Protein AF-A0A2H0B558-F1 (afdb_monomer_lite)

Foldseek 3Di:
DPPPPVVVVCVPCVPVVVVVVVVVVVVVVVVLLVVVVPDDDDAFEFDPPDDFPADAQVNVLVLCVVPCCVVQVPHFKKWAKKKQDDHPPDAADLRGHQKIKTKIWRFPDFPDDDPPAPFFGFGWGKIWMWMAGCCSGPSDNNHIDIRPDIDTGTAQIDGSVQQDAGPNNLVVLVCVVVPADDDPRKGKIWMWHQDRGGRFTKIWIWIDHDPVVVVVVNDDPVNIDIWIAGRNPSDTD

Organism: NCBI:txid1974497

Secondary structure (DSSP, 8-state):
--STTHHHHHTT-HHHHHHHHHHHHHHHHHHHHHHHHTSS---EEB-TTS----EEHHHHHHHHHHH-HHHHTTPPPEEEEEEE--EET----TTEESEEEEEEEEEEEES---TT-TT--EEEEEEEEEEEE-TTBTT--SSEEE-S--EEEEEE-EEGGG--S-HHHHHHHHHHTSSS---TTEEEEEEEEE-TTT--EEEEEEEEE-HHHHHTT---GGG-EEEEEETTT--B-

Radius of gyration: 22.59 Å; chains: 1; bounding box: 36×81×52 Å

pLDDT: mean 77.32, std 19.07, range [37.5, 97.81]

Sequence (237 aa):
MKLRQVKKYIKKFPFFYRTVIVFATLLGLGIFIVLFFNKRPVRQTLTNQNQTEGVSFNTFWTKLQENSTDFLQGSDLYIANIESVNVANFNKSKGQSALWQATIVRCEQFLSQQEGNQGNLNCLGQSAEAMLADPKITGMPGELVVSPNEVPFARNVVKASVIKIGAEQAEQSINQSNRYKYQNNDDFYYKLMVDPLTTTPLWQITRHCSLSSKQDKSCDSSSEWSIKVNATNGQLL

Structure (mmCIF, N/CA/C/O backbone):
data_AF-A0A2H0B558-F1
#
_entry.id   AF-A0A2H0B558-F1
#
loop_
_atom_site.group_PDB
_atom_site.id
_atom_site.type_symbol
_atom_site.label_atom_id
_atom_site.label_alt_id
_atom_site.label_comp_id
_atom_site.label_asym_id
_atom_site.label_entity_id
_atom_site.label_seq_id
_atom_site.pdbx_PDB_ins_code
_atom_site.Cartn_x
_atom_site.Cartn_y
_atom_site.Cartn_z
_atom_site.occupancy
_atom_site.B_iso_or_equiv
_atom_site.auth_seq_id
_atom_site.auth_comp_id
_atom_site.auth_asym_id
_atom_site.auth_atom_id
_atom_site.pdbx_PDB_model_num
ATOM 1 N N . MET A 1 1 ? 4.685 62.887 2.439 1.00 48.19 1 MET A N 1
ATOM 2 C CA . MET A 1 1 ? 4.453 63.062 3.895 1.00 48.19 1 MET A CA 1
ATOM 3 C C . MET A 1 1 ? 3.441 62.031 4.444 1.00 48.19 1 MET A C 1
ATOM 5 O O . MET A 1 1 ? 2.415 62.419 4.974 1.00 48.19 1 MET A O 1
ATOM 9 N N . LYS A 1 2 ? 3.687 60.709 4.320 1.00 52.56 2 LYS A N 1
ATOM 10 C CA . LYS A 1 2 ? 2.767 59.654 4.835 1.00 52.56 2 LYS A CA 1
ATOM 11 C C . LYS A 1 2 ? 3.441 58.394 5.429 1.00 52.56 2 LYS A C 1
ATOM 13 O O . LYS A 1 2 ? 2.746 57.485 5.851 1.00 52.56 2 LYS A O 1
ATOM 18 N N . LEU A 1 3 ? 4.774 58.344 5.554 1.00 50.62 3 LEU A N 1
ATOM 19 C CA . LEU A 1 3 ? 5.501 57.174 6.101 1.00 50.62 3 LEU A CA 1
ATOM 20 C C . LEU A 1 3 ? 5.895 57.290 7.589 1.00 50.62 3 LEU A C 1
ATOM 22 O O . LEU A 1 3 ? 6.311 56.307 8.197 1.00 50.62 3 LEU A O 1
ATOM 26 N N . ARG A 1 4 ? 5.751 58.468 8.217 1.00 48.59 4 ARG A N 1
ATOM 27 C CA . ARG A 1 4 ? 6.129 58.671 9.635 1.00 48.59 4 ARG A CA 1
ATOM 28 C C . ARG A 1 4 ? 5.049 58.264 10.649 1.00 48.59 4 ARG A C 1
ATOM 30 O O . ARG A 1 4 ? 5.377 58.072 11.813 1.00 48.59 4 ARG A O 1
ATOM 37 N N . GLN A 1 5 ? 3.794 58.098 10.228 1.00 47.09 5 GLN A N 1
ATOM 38 C CA . GLN A 1 5 ? 2.677 57.768 11.128 1.00 47.09 5 GLN A CA 1
ATOM 39 C C . GLN A 1 5 ? 2.600 56.266 11.471 1.00 47.09 5 GLN A C 1
ATOM 41 O O . GLN A 1 5 ? 2.201 55.916 12.576 1.00 47.09 5 GLN A O 1
ATOM 46 N N . VAL A 1 6 ? 3.072 55.366 10.597 1.00 53.56 6 VAL A N 1
ATOM 47 C CA . VAL A 1 6 ? 2.975 53.906 10.826 1.00 53.56 6 VAL A CA 1
ATOM 48 C C . VAL A 1 6 ? 3.939 53.426 11.920 1.00 53.56 6 VAL A C 1
ATOM 50 O O . VAL A 1 6 ? 3.572 52.620 12.774 1.00 53.56 6 VAL A O 1
ATOM 53 N N . LYS A 1 7 ? 5.153 53.993 11.988 1.00 46.84 7 LYS A N 1
ATOM 54 C CA . LYS A 1 7 ? 6.155 53.618 13.005 1.00 46.84 7 LYS A CA 1
ATOM 55 C C . LYS A 1 7 ? 5.733 53.948 14.444 1.00 46.84 7 LYS A C 1
ATOM 57 O O . LYS A 1 7 ? 6.267 53.348 15.374 1.00 46.84 7 LYS A O 1
ATOM 62 N N . LYS A 1 8 ? 4.780 54.868 14.650 1.00 47.88 8 LYS A N 1
ATOM 63 C CA . LYS A 1 8 ? 4.319 55.252 15.995 1.00 47.88 8 LYS A CA 1
ATOM 64 C C . LYS A 1 8 ? 3.268 54.290 16.568 1.00 47.88 8 LYS A C 1
ATOM 66 O O . LYS A 1 8 ? 3.156 54.196 17.786 1.00 47.88 8 LYS A O 1
ATOM 71 N N . TYR A 1 9 ? 2.566 53.536 15.719 1.00 48.66 9 TYR A N 1
ATOM 72 C CA . TYR A 1 9 ? 1.574 52.543 16.151 1.00 48.66 9 TYR A CA 1
ATOM 73 C C . TYR A 1 9 ? 2.193 51.181 16.500 1.00 48.66 9 TYR A C 1
ATOM 75 O O . TYR A 1 9 ? 1.768 50.551 17.464 1.00 48.66 9 TYR A O 1
ATOM 83 N N . ILE A 1 10 ? 3.264 50.771 15.808 1.00 51.75 10 ILE A N 1
ATOM 84 C CA . ILE A 1 10 ? 3.940 49.476 16.042 1.00 51.75 10 ILE A CA 1
ATOM 85 C C . ILE A 1 10 ? 4.567 49.401 17.449 1.00 51.75 10 ILE A C 1
ATOM 87 O O . ILE A 1 10 ? 4.623 48.335 18.054 1.00 51.75 10 ILE A O 1
ATOM 91 N N . LYS A 1 11 ? 4.976 50.541 18.023 1.00 49.44 11 LYS A N 1
ATOM 92 C CA . LYS A 1 11 ? 5.562 50.599 19.373 1.00 49.44 11 LYS A CA 1
ATOM 93 C C . LYS A 1 11 ? 4.543 50.491 20.514 1.00 49.44 11 LYS A C 1
ATOM 95 O O . LYS A 1 11 ? 4.952 50.236 21.640 1.00 49.44 11 LYS A O 1
ATOM 100 N N . LYS A 1 12 ? 3.248 50.712 20.251 1.00 51.06 12 LYS A N 1
ATOM 101 C CA . LYS A 1 12 ? 2.215 50.779 21.301 1.00 51.06 12 LYS A CA 1
ATOM 102 C C . LYS A 1 12 ? 1.462 49.459 21.505 1.00 51.06 12 LYS A C 1
ATOM 104 O O . LYS A 1 12 ? 0.842 49.289 22.544 1.00 51.06 12 LYS A O 1
ATOM 109 N N . PHE A 1 13 ? 1.555 48.525 20.554 1.00 48.19 13 PHE A N 1
ATOM 110 C CA . PHE A 1 13 ? 0.880 47.223 20.618 1.00 48.19 13 PHE A CA 1
ATOM 111 C C . PHE A 1 13 ? 1.730 46.102 19.985 1.00 48.19 13 PHE A C 1
ATOM 113 O O . PHE A 1 13 ? 1.350 45.543 18.954 1.00 48.19 13 PHE A O 1
ATOM 120 N N . PRO A 1 14 ? 2.882 45.734 20.582 1.00 51.22 14 PRO A N 1
ATOM 121 C CA . PRO A 1 14 ? 3.720 44.643 20.069 1.00 51.22 14 PRO A CA 1
ATOM 122 C C . PRO A 1 14 ? 3.002 43.284 20.101 1.00 51.22 14 PRO A C 1
ATOM 124 O O . PRO A 1 14 ? 3.329 42.389 19.324 1.00 51.22 14 PRO A O 1
ATOM 127 N N . PHE A 1 15 ? 2.000 43.144 20.975 1.00 51.84 15 PHE A N 1
ATOM 128 C CA . PHE A 1 15 ? 1.219 41.921 21.122 1.00 51.84 15 PHE A CA 1
ATOM 129 C C . PHE A 1 15 ? 0.311 41.677 19.909 1.00 51.84 15 PHE A C 1
ATOM 131 O O . PHE A 1 15 ? 0.400 40.618 19.302 1.00 51.84 15 PHE A O 1
ATOM 138 N N . PHE A 1 16 ? -0.455 42.686 19.471 1.00 53.78 16 PHE A N 1
ATOM 139 C CA . PHE A 1 16 ? -1.375 42.573 18.327 1.00 53.78 16 PHE A CA 1
ATOM 140 C C . PHE A 1 16 ? -0.671 42.187 17.023 1.00 53.78 16 PHE A C 1
ATOM 142 O O . PHE A 1 16 ? -1.207 41.412 16.238 1.00 53.78 16 PHE A O 1
ATOM 149 N N . TYR A 1 17 ? 0.541 42.694 16.789 1.00 53.53 17 TYR A N 1
ATOM 150 C CA . TYR A 1 17 ? 1.280 42.389 15.563 1.00 53.53 17 TYR A CA 1
ATOM 151 C C . TYR A 1 17 ? 1.761 40.931 15.530 1.00 53.53 17 TYR A C 1
ATOM 153 O O . TYR A 1 17 ? 1.715 40.294 14.481 1.00 53.53 17 TYR A O 1
ATOM 161 N N . ARG A 1 18 ? 2.162 40.370 16.681 1.00 53.78 18 ARG A N 1
ATOM 162 C CA . ARG A 1 18 ? 2.520 38.948 16.786 1.00 53.78 18 ARG A CA 1
ATOM 163 C C . ARG A 1 18 ? 1.306 38.044 16.592 1.00 53.78 18 ARG A C 1
ATOM 165 O O . ARG A 1 18 ? 1.413 37.082 15.842 1.00 53.78 18 ARG A O 1
ATOM 172 N N . THR A 1 19 ? 0.157 38.362 17.189 1.00 54.06 19 THR A N 1
ATOM 173 C CA . THR A 1 19 ? -1.052 37.538 17.028 1.00 54.06 19 THR A CA 1
ATOM 174 C C . THR A 1 19 ? -1.571 37.568 15.594 1.00 54.06 19 THR A C 1
ATOM 176 O O . THR A 1 19 ? -1.897 36.521 15.050 1.00 54.06 19 THR A O 1
ATOM 179 N N . VAL A 1 20 ? -1.590 38.737 14.944 1.00 57.09 20 VAL A N 1
ATOM 180 C CA . VAL A 1 20 ? -2.060 38.864 13.554 1.00 57.09 20 VAL A CA 1
ATOM 181 C C . VAL A 1 20 ? -1.134 38.141 12.572 1.00 57.09 20 VAL A C 1
ATOM 183 O O . VAL A 1 20 ? -1.630 37.494 11.654 1.00 57.09 20 VAL A O 1
ATOM 186 N N . ILE A 1 21 ? 0.189 38.183 12.774 1.00 57.31 21 ILE A N 1
ATOM 187 C CA . ILE A 1 21 ? 1.133 37.434 11.927 1.00 57.31 21 ILE A CA 1
ATOM 188 C C . ILE A 1 21 ? 0.952 35.924 12.115 1.00 57.31 21 ILE A C 1
ATOM 190 O O . ILE A 1 21 ? 0.865 35.215 11.119 1.00 57.31 21 ILE A O 1
ATOM 194 N N . VAL A 1 22 ? 0.824 35.442 13.357 1.00 56.94 22 VAL A N 1
ATOM 195 C CA . VAL A 1 22 ? 0.603 34.011 13.641 1.00 56.94 22 VAL A CA 1
ATOM 196 C C . VAL A 1 22 ? -0.718 33.522 13.035 1.00 56.94 22 VAL A C 1
ATOM 198 O O . VAL A 1 22 ? -0.747 32.475 12.390 1.00 56.94 22 VAL A O 1
ATOM 201 N N . PHE A 1 23 ? -1.797 34.304 13.154 1.00 51.44 23 PHE A N 1
ATOM 202 C CA . PHE A 1 23 ? -3.081 33.982 12.523 1.00 51.44 23 PHE A CA 1
ATOM 203 C C . PHE A 1 23 ? -3.004 33.997 10.992 1.00 51.44 23 PHE A C 1
ATOM 205 O O . PHE A 1 23 ? -3.561 33.109 10.353 1.00 51.44 23 PHE A O 1
ATOM 212 N N . ALA A 1 24 ? -2.291 34.954 10.393 1.00 55.72 24 ALA A N 1
ATOM 213 C CA . ALA A 1 24 ? -2.119 35.018 8.944 1.00 55.72 24 ALA A CA 1
ATOM 214 C C . ALA A 1 24 ? -1.291 33.839 8.403 1.00 55.72 24 ALA A C 1
ATOM 216 O O . ALA A 1 24 ? -1.630 33.288 7.357 1.00 55.72 24 ALA A O 1
ATOM 217 N N . THR A 1 25 ? -0.252 33.401 9.124 1.00 53.66 25 THR A N 1
ATOM 218 C CA . THR A 1 25 ? 0.522 32.207 8.748 1.00 53.66 25 THR A CA 1
ATOM 219 C C . THR A 1 25 ? -0.280 30.918 8.916 1.00 53.66 25 THR A C 1
ATOM 221 O O . THR A 1 25 ? -0.205 30.051 8.050 1.00 53.66 25 THR A O 1
ATOM 224 N N . LEU A 1 26 ? -1.099 30.806 9.970 1.00 50.59 26 LEU A N 1
ATOM 225 C CA . LEU A 1 26 ? -1.967 29.643 10.198 1.00 50.59 26 LEU A CA 1
ATOM 226 C C . LEU A 1 26 ? -3.085 29.545 9.150 1.00 50.59 26 LEU A C 1
ATOM 228 O O . LEU A 1 26 ? -3.349 28.463 8.633 1.00 50.59 26 LEU A O 1
ATOM 232 N N . LEU A 1 27 ? -3.696 30.674 8.776 1.00 48.09 27 LEU A N 1
ATOM 233 C CA . LEU A 1 27 ? -4.684 30.734 7.694 1.00 48.09 27 LEU A CA 1
ATOM 234 C C . LEU A 1 27 ? -4.054 30.428 6.327 1.00 48.09 27 LEU A C 1
ATOM 236 O O . LEU A 1 27 ? -4.655 29.715 5.528 1.00 48.09 27 LEU A O 1
ATOM 240 N N . GLY A 1 28 ? -2.833 30.909 6.067 1.00 44.19 28 GLY A N 1
ATOM 241 C CA . GLY A 1 28 ? -2.087 30.592 4.845 1.00 44.19 28 GLY A CA 1
ATOM 242 C C . GLY A 1 28 ? -1.756 29.101 4.710 1.00 44.19 28 GLY A C 1
ATOM 243 O O . GLY A 1 28 ? -1.958 28.533 3.636 1.00 44.19 28 GLY A O 1
ATOM 244 N N . LEU A 1 29 ? -1.322 28.453 5.800 1.00 45.47 29 LEU A N 1
ATOM 245 C CA . LEU A 1 29 ? -1.092 27.002 5.833 1.00 45.47 29 LEU A CA 1
ATOM 246 C C . LEU A 1 29 ? -2.401 26.218 5.650 1.00 45.47 29 LEU A C 1
ATOM 248 O O . LEU A 1 29 ? -2.453 25.291 4.846 1.00 45.47 29 LEU A O 1
ATOM 252 N N . GLY A 1 30 ? -3.472 26.620 6.343 1.00 39.78 30 GLY A N 1
ATOM 253 C CA . GLY A 1 30 ? -4.777 25.958 6.261 1.00 39.78 30 GLY A CA 1
ATOM 254 C C . GLY A 1 30 ? -5.392 26.000 4.858 1.00 39.78 30 GLY A C 1
ATOM 255 O O . GLY A 1 30 ? -5.927 24.998 4.391 1.00 39.78 30 GLY A O 1
ATOM 256 N N . ILE A 1 31 ? -5.260 27.120 4.139 1.00 46.44 31 ILE A N 1
ATOM 257 C CA . ILE A 1 31 ? -5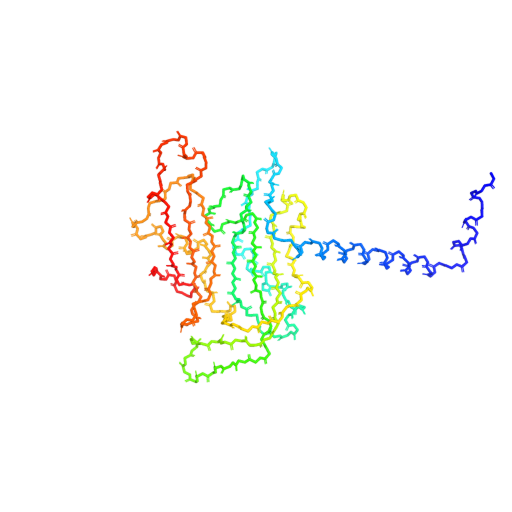.769 27.253 2.763 1.00 46.44 31 ILE A CA 1
ATOM 258 C C . ILE A 1 31 ? -4.962 26.394 1.779 1.00 46.44 31 ILE A C 1
ATOM 260 O O . ILE A 1 31 ? -5.552 25.794 0.878 1.00 46.44 31 ILE A O 1
ATOM 264 N N . PHE A 1 32 ? -3.639 26.285 1.957 1.00 45.28 32 PHE A N 1
ATOM 265 C CA . PHE A 1 32 ? -2.820 25.383 1.140 1.00 45.28 32 PHE A CA 1
ATOM 266 C C . PHE A 1 32 ? -3.263 23.928 1.331 1.00 45.28 32 PHE A C 1
ATOM 268 O O . PHE A 1 32 ? -3.513 23.238 0.348 1.00 45.28 32 PHE A O 1
ATOM 275 N N . ILE A 1 33 ? -3.468 23.495 2.578 1.00 49.06 33 ILE A N 1
ATOM 276 C CA . ILE A 1 33 ? -3.885 22.126 2.908 1.00 49.06 33 ILE A CA 1
ATOM 277 C C . ILE A 1 33 ? -5.279 21.813 2.331 1.00 49.06 33 ILE A C 1
ATOM 279 O O . ILE A 1 33 ? -5.453 20.792 1.670 1.00 49.06 33 ILE A O 1
ATOM 283 N N . VAL A 1 34 ? -6.264 22.709 2.479 1.00 45.91 34 VAL A N 1
ATOM 284 C CA . VAL A 1 34 ? -7.638 22.489 1.976 1.00 45.91 34 VAL A CA 1
ATOM 285 C C . VAL A 1 34 ? -7.703 22.393 0.443 1.00 45.91 34 VAL A C 1
ATOM 287 O O . VAL A 1 34 ? -8.514 21.633 -0.089 1.00 45.91 34 VAL A O 1
ATOM 290 N N . LEU A 1 35 ? -6.843 23.106 -0.293 1.00 45.12 35 LEU A N 1
ATOM 291 C CA . LEU A 1 35 ? -6.817 23.045 -1.761 1.00 45.12 35 LEU A CA 1
ATOM 292 C C . LEU A 1 35 ? -6.209 21.748 -2.319 1.00 45.12 35 LEU A C 1
ATOM 294 O O . LEU A 1 35 ? -6.542 21.383 -3.450 1.00 45.12 35 LEU A O 1
ATOM 298 N N . PHE A 1 36 ? -5.368 21.040 -1.557 1.00 50.94 36 PHE A N 1
ATOM 299 C CA . PHE A 1 36 ? -4.795 19.759 -1.989 1.00 50.94 36 PHE A CA 1
ATOM 300 C C . PHE A 1 36 ? -5.795 18.605 -1.920 1.00 50.94 36 PHE A C 1
ATOM 302 O O . PHE A 1 36 ? -5.802 17.758 -2.808 1.00 50.94 36 PHE A O 1
ATOM 309 N N . PHE A 1 37 ? -6.670 18.589 -0.913 1.00 48.56 37 PHE A N 1
ATOM 310 C CA . PHE A 1 37 ? -7.589 17.466 -0.692 1.00 48.56 37 PHE A CA 1
ATOM 311 C C . PHE A 1 37 ? -8.887 17.541 -1.502 1.00 48.56 37 PHE A C 1
ATOM 313 O O . PHE A 1 37 ? -9.597 16.548 -1.611 1.00 48.56 37 PHE A O 1
ATOM 320 N N . ASN A 1 38 ? -9.202 18.695 -2.099 1.00 40.31 38 ASN A N 1
ATOM 321 C CA . ASN A 1 38 ? -10.498 18.930 -2.747 1.00 40.31 38 ASN A CA 1
ATOM 322 C C . ASN A 1 38 ? -10.483 18.820 -4.283 1.00 40.31 38 ASN A C 1
ATOM 324 O O . ASN A 1 38 ? -11.415 19.274 -4.952 1.00 40.31 38 ASN A O 1
ATOM 328 N N . LYS A 1 39 ? -9.438 18.238 -4.886 1.00 37.50 39 LYS A N 1
ATOM 329 C CA . LYS A 1 39 ? -9.362 18.064 -6.344 1.00 37.50 39 LYS A CA 1
ATOM 330 C C . LYS A 1 39 ? -9.275 16.591 -6.728 1.00 37.50 39 LYS A C 1
ATOM 332 O O . LYS A 1 39 ? -8.395 15.869 -6.279 1.00 37.50 39 LYS A O 1
ATOM 337 N N . ARG A 1 40 ? -10.163 16.187 -7.651 1.00 39.03 40 ARG A N 1
ATOM 338 C CA . ARG A 1 40 ? -9.991 15.008 -8.524 1.00 39.03 40 ARG A CA 1
ATOM 339 C C . ARG A 1 40 ? -8.535 14.940 -9.001 1.00 39.03 40 ARG A C 1
ATOM 341 O O . ARG A 1 40 ? -7.977 16.015 -9.217 1.00 39.03 40 ARG A O 1
ATOM 348 N N . PRO A 1 41 ? -7.950 13.748 -9.225 1.00 40.66 41 PRO A N 1
ATOM 349 C CA . PRO A 1 41 ? -6.525 13.598 -9.511 1.00 40.66 41 PRO A CA 1
ATOM 350 C C . PRO A 1 41 ? -6.126 14.446 -10.725 1.00 40.66 41 PRO A C 1
ATOM 352 O O . PRO A 1 41 ? -6.327 14.071 -11.880 1.00 40.66 41 PRO A O 1
ATOM 355 N N . VAL A 1 42 ? -5.598 15.639 -10.454 1.00 43.62 42 VAL A N 1
ATOM 356 C CA . VAL A 1 42 ? -4.969 16.493 -11.453 1.00 43.62 42 VAL A CA 1
ATOM 357 C C . VAL A 1 42 ? -3.649 15.811 -11.765 1.00 43.62 42 VAL A C 1
ATOM 359 O O . VAL A 1 42 ? -2.882 15.532 -10.847 1.00 43.62 42 VAL A O 1
ATOM 362 N N . ARG A 1 43 ? -3.397 15.508 -13.043 1.00 46.75 43 ARG A N 1
ATOM 363 C CA . ARG A 1 43 ? -2.119 14.943 -13.497 1.00 46.75 43 ARG A CA 1
ATOM 364 C C . ARG A 1 43 ? -0.970 15.788 -12.945 1.00 46.75 43 ARG A C 1
ATOM 366 O O . ARG A 1 43 ? -0.814 16.940 -13.342 1.00 46.75 43 ARG A O 1
ATOM 373 N N . GLN A 1 44 ? -0.191 15.215 -12.034 1.00 59.19 44 GLN A N 1
ATOM 374 C CA . GLN A 1 44 ? 1.022 15.835 -11.513 1.00 59.19 44 GLN A CA 1
ATOM 375 C C . GLN A 1 44 ? 2.165 15.551 -12.491 1.00 59.19 44 GLN A C 1
ATOM 377 O O . GLN A 1 44 ? 2.279 14.443 -13.024 1.00 59.19 44 GLN A O 1
ATOM 382 N N . THR A 1 45 ? 2.974 16.568 -12.774 1.00 53.22 45 THR A N 1
ATOM 383 C CA . THR A 1 45 ? 4.070 16.504 -13.748 1.00 53.22 45 THR A CA 1
ATOM 384 C C . THR A 1 45 ? 5.406 16.706 -13.053 1.00 53.22 45 THR A C 1
ATOM 386 O O . THR A 1 45 ? 5.564 17.652 -12.280 1.00 53.22 45 THR A O 1
ATOM 389 N N . LEU A 1 46 ? 6.377 15.852 -13.368 1.00 55.09 46 LEU A N 1
ATOM 390 C CA . LEU A 1 46 ? 7.772 16.064 -12.996 1.00 55.09 46 LEU A CA 1
ATOM 391 C C . LEU A 1 46 ? 8.363 17.239 -13.786 1.00 55.09 46 LEU A C 1
ATOM 393 O O . LEU A 1 46 ? 8.084 17.406 -14.974 1.00 55.09 46 LEU A O 1
ATOM 397 N N . THR A 1 47 ? 9.205 18.045 -13.144 1.00 50.91 47 THR A N 1
ATOM 398 C CA . THR A 1 47 ? 10.048 19.029 -13.830 1.00 50.91 47 THR A CA 1
ATOM 399 C C . THR A 1 47 ? 11.203 18.303 -14.526 1.00 50.91 47 THR A C 1
ATOM 401 O O . THR A 1 47 ? 11.936 17.540 -13.903 1.00 50.91 47 THR A O 1
ATOM 404 N N . ASN A 1 48 ? 11.364 18.548 -15.831 1.00 47.34 48 ASN A N 1
ATOM 405 C CA . ASN A 1 48 ? 12.229 17.833 -16.791 1.00 47.34 48 ASN A CA 1
ATOM 406 C C . ASN A 1 48 ? 13.752 17.799 -16.499 1.00 47.34 48 ASN A C 1
ATOM 408 O O . ASN A 1 48 ? 14.523 17.488 -17.402 1.00 47.34 48 ASN A O 1
ATOM 412 N N . GLN A 1 49 ? 14.231 18.127 -15.296 1.00 45.47 49 GLN A N 1
ATOM 413 C CA . GLN A 1 49 ? 15.673 18.238 -15.023 1.00 45.47 49 GLN A CA 1
ATOM 414 C C . GLN A 1 49 ? 16.186 17.453 -13.813 1.00 45.47 49 GLN A C 1
ATOM 416 O O . GLN A 1 49 ? 17.397 17.330 -13.678 1.00 45.47 49 GLN A O 1
ATOM 421 N N . ASN A 1 50 ? 15.323 16.846 -12.990 1.00 51.38 50 ASN A N 1
ATOM 422 C CA . ASN A 1 50 ? 15.772 16.027 -11.863 1.00 51.38 50 ASN A CA 1
ATOM 423 C C . ASN A 1 50 ? 15.160 14.627 -11.937 1.00 51.38 50 ASN A C 1
ATOM 425 O O . ASN A 1 50 ? 13.956 14.461 -11.755 1.00 51.38 50 ASN A O 1
ATOM 429 N N . GLN A 1 51 ? 16.002 13.618 -12.173 1.00 59.34 51 GLN A N 1
ATOM 430 C CA . GLN A 1 51 ? 15.619 12.215 -12.026 1.00 59.34 51 GLN A CA 1
ATOM 431 C C . GLN A 1 51 ? 15.123 11.997 -10.588 1.00 59.34 51 GLN A C 1
ATOM 433 O O . GLN A 1 51 ? 15.853 12.226 -9.619 1.00 59.34 51 GLN A O 1
ATOM 438 N N . THR A 1 52 ? 13.847 11.656 -10.446 1.00 68.50 52 THR A N 1
ATOM 439 C CA . THR A 1 52 ? 13.240 11.203 -9.190 1.00 68.50 52 THR A CA 1
ATOM 440 C C . THR A 1 52 ? 13.515 9.713 -9.050 1.00 68.50 52 THR A C 1
ATOM 442 O O . THR A 1 52 ? 13.359 8.959 -10.008 1.00 68.50 52 THR A O 1
ATOM 445 N N . GLU A 1 53 ? 13.969 9.310 -7.867 1.00 76.38 53 GLU A N 1
ATOM 446 C CA . GLU A 1 53 ? 14.137 7.894 -7.511 1.00 76.38 53 GLU A CA 1
ATOM 447 C C . GLU A 1 53 ? 12.821 7.310 -6.979 1.00 76.38 53 GLU A C 1
ATOM 449 O O . GLU A 1 53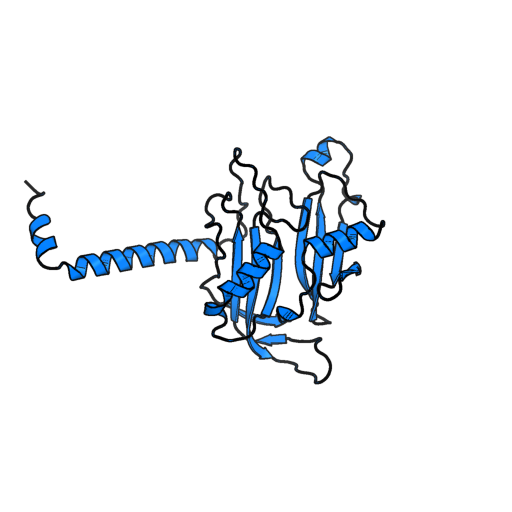 ? 12.702 6.108 -6.771 1.00 76.38 53 GLU A O 1
ATOM 454 N N . GLY A 1 54 ? 11.815 8.165 -6.776 1.00 88.31 54 GLY A N 1
ATOM 455 C CA . GLY A 1 54 ? 10.546 7.805 -6.184 1.00 88.31 54 GLY A CA 1
ATOM 456 C C . GLY A 1 54 ? 10.672 7.526 -4.694 1.00 88.31 54 GLY A C 1
ATOM 457 O O . GLY A 1 54 ? 11.727 7.617 -4.068 1.00 88.31 54 GLY A O 1
ATOM 458 N N . VAL A 1 55 ? 9.542 7.168 -4.111 1.00 92.88 55 VAL A 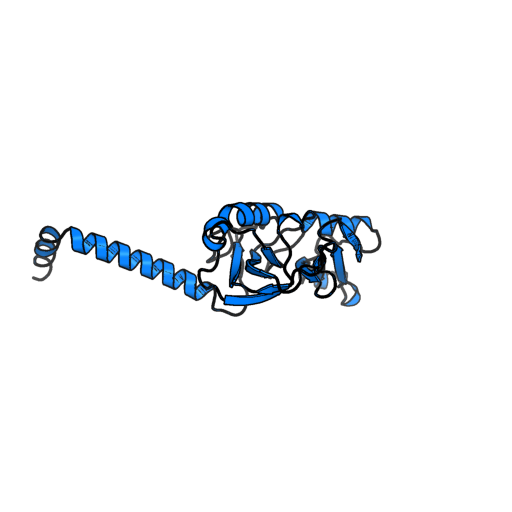N 1
ATOM 459 C CA . VAL A 1 55 ? 9.433 6.748 -2.725 1.00 92.88 55 VAL A CA 1
ATOM 460 C C . VAL A 1 55 ? 9.126 5.258 -2.717 1.00 92.88 55 VAL A C 1
ATOM 462 O O . VAL A 1 55 ? 8.163 4.805 -3.343 1.00 92.88 55 VAL A O 1
ATOM 465 N N . SER A 1 56 ? 9.941 4.477 -2.007 1.00 94.94 56 SER A N 1
ATOM 466 C CA . SER A 1 56 ? 9.652 3.056 -1.803 1.00 94.94 56 SER A CA 1
ATOM 467 C C . SER A 1 56 ? 8.404 2.883 -0.936 1.00 94.94 56 SER A C 1
ATOM 469 O O . SER A 1 56 ? 8.148 3.689 -0.035 1.00 94.94 56 SER A O 1
ATOM 471 N N . PHE A 1 57 ? 7.649 1.805 -1.160 1.00 95.31 57 PHE A N 1
ATOM 472 C CA . PHE A 1 57 ? 6.530 1.470 -0.280 1.00 95.31 57 PHE A CA 1
ATOM 473 C C . PHE A 1 57 ? 6.961 1.380 1.190 1.00 95.31 57 PHE A C 1
ATOM 475 O O . PHE A 1 57 ? 6.255 1.887 2.049 1.00 95.31 57 PHE A O 1
ATOM 482 N N . ASN A 1 58 ? 8.126 0.798 1.491 1.00 94.88 58 ASN A N 1
ATOM 483 C CA . ASN A 1 58 ? 8.594 0.654 2.873 1.00 94.88 58 ASN A CA 1
ATOM 484 C C . ASN A 1 58 ? 8.816 2.017 3.540 1.00 94.88 58 ASN A C 1
ATOM 486 O O . ASN A 1 58 ? 8.371 2.228 4.662 1.00 94.88 58 ASN A O 1
ATOM 490 N N . THR A 1 59 ? 9.433 2.968 2.833 1.00 95.44 59 THR A N 1
ATOM 491 C CA . THR A 1 59 ? 9.601 4.343 3.330 1.00 95.44 59 THR A CA 1
ATOM 492 C C . THR A 1 59 ? 8.253 5.004 3.600 1.00 95.44 59 THR A C 1
ATOM 494 O O . THR A 1 59 ? 8.074 5.640 4.638 1.00 95.44 59 THR A O 1
ATOM 497 N N . PHE A 1 60 ? 7.300 4.849 2.678 1.00 96.56 60 PHE A N 1
ATOM 498 C CA . PHE A 1 60 ? 5.939 5.342 2.866 1.00 96.56 60 PHE A CA 1
ATOM 499 C C . PHE A 1 60 ? 5.261 4.704 4.077 1.00 96.56 60 PHE A C 1
ATOM 501 O O . PHE A 1 60 ? 4.715 5.412 4.918 1.00 96.56 60 PHE A O 1
ATOM 508 N N . TRP A 1 61 ? 5.337 3.383 4.183 1.00 95.94 61 TRP A N 1
ATOM 509 C CA . TRP A 1 61 ? 4.688 2.598 5.217 1.00 95.94 61 TRP A CA 1
ATOM 510 C C . TRP A 1 61 ? 5.211 2.937 6.613 1.00 95.94 61 TRP A C 1
ATOM 512 O O . TRP A 1 61 ? 4.414 3.206 7.509 1.00 95.94 61 TRP A O 1
ATOM 522 N N . THR A 1 62 ? 6.533 3.035 6.780 1.00 95.25 62 THR A N 1
ATOM 523 C CA . THR A 1 62 ? 7.157 3.477 8.034 1.00 95.25 62 THR A CA 1
ATOM 524 C C . THR A 1 62 ? 6.684 4.874 8.420 1.00 95.25 62 THR A C 1
ATOM 526 O O . THR A 1 62 ? 6.177 5.063 9.524 1.00 95.25 62 THR A O 1
ATOM 529 N N . LYS A 1 63 ? 6.749 5.843 7.494 1.00 95.56 63 LYS A N 1
ATOM 530 C CA . LYS A 1 63 ? 6.287 7.209 7.779 1.00 95.56 63 LYS A CA 1
ATOM 531 C C . LYS A 1 63 ? 4.802 7.253 8.124 1.00 95.56 63 LYS A C 1
ATOM 533 O O . LYS A 1 63 ? 4.427 8.014 9.012 1.00 95.56 63 LYS A O 1
ATOM 538 N N . LEU A 1 64 ? 3.970 6.462 7.445 1.00 95.12 64 LEU A N 1
ATOM 539 C CA . LEU A 1 64 ? 2.536 6.367 7.714 1.00 95.12 64 LEU A CA 1
ATOM 540 C C . LEU A 1 64 ? 2.277 5.887 9.145 1.00 95.12 64 LEU A C 1
ATOM 542 O O . LEU A 1 64 ? 1.475 6.491 9.850 1.00 95.12 64 LEU A O 1
ATOM 546 N N . GLN A 1 65 ? 2.973 4.842 9.589 1.00 92.50 65 GLN A N 1
ATOM 547 C CA . GLN A 1 65 ? 2.822 4.302 10.941 1.00 92.50 65 GLN A CA 1
ATOM 548 C C . GLN A 1 65 ? 3.302 5.286 12.017 1.00 92.50 65 GLN A C 1
ATOM 550 O O . GLN A 1 65 ? 2.646 5.423 13.045 1.00 92.50 65 GLN A O 1
ATOM 555 N N . GLU A 1 66 ? 4.403 5.998 11.768 1.00 91.50 66 GLU A N 1
ATOM 556 C CA . GLU A 1 66 ? 4.982 6.959 12.716 1.00 91.50 66 GLU A CA 1
ATOM 557 C C . GLU A 1 66 ? 4.162 8.252 12.842 1.00 91.50 66 GLU A C 1
ATOM 559 O O . GLU A 1 66 ? 4.015 8.778 13.941 1.00 91.50 66 GLU A O 1
ATOM 564 N N . ASN A 1 67 ? 3.612 8.764 11.735 1.00 89.81 67 ASN A N 1
ATOM 565 C CA . ASN A 1 67 ? 3.037 10.117 11.667 1.00 89.81 67 ASN A CA 1
ATOM 566 C C . ASN A 1 67 ? 1.497 10.151 11.629 1.00 89.81 67 ASN A C 1
ATOM 568 O O . ASN A 1 67 ? 0.912 11.221 11.481 1.00 89.81 67 ASN A O 1
ATOM 572 N N . SER A 1 68 ? 0.815 9.008 11.763 1.00 88.00 68 SER A N 1
ATOM 573 C CA . SER A 1 68 ? -0.662 8.967 11.824 1.00 88.00 68 SER A CA 1
ATOM 574 C C . SER A 1 68 ? -1.225 9.157 13.240 1.00 88.00 68 SER A C 1
ATOM 576 O O . SER A 1 68 ? -2.438 9.106 13.426 1.00 88.00 68 SER A O 1
ATOM 578 N N . THR A 1 69 ? -0.380 9.369 14.252 1.00 84.88 69 THR A N 1
ATOM 579 C CA . THR A 1 69 ? -0.777 9.395 15.673 1.00 84.88 69 THR A CA 1
ATOM 580 C C . THR A 1 69 ? -1.858 10.423 15.987 1.00 84.88 69 THR A C 1
ATOM 582 O O . THR A 1 69 ? -2.803 10.107 16.712 1.00 84.88 69 THR A O 1
ATOM 585 N N . ASP A 1 70 ? -1.752 11.621 15.410 1.00 85.94 70 ASP A N 1
ATOM 586 C CA . ASP A 1 70 ? -2.670 12.732 15.679 1.00 85.94 70 ASP A CA 1
ATOM 587 C C . ASP A 1 70 ? -4.086 12.420 15.187 1.00 85.94 70 ASP A C 1
ATOM 589 O O . ASP A 1 70 ? -5.064 12.646 15.899 1.00 85.94 70 ASP A O 1
ATOM 593 N N . PHE A 1 71 ? -4.196 11.826 13.995 1.00 88.19 71 PHE A N 1
ATOM 594 C CA . PHE A 1 71 ? -5.473 11.364 13.455 1.00 88.19 71 PHE A CA 1
ATOM 595 C C . PHE A 1 71 ? -6.037 10.189 14.264 1.00 88.19 71 PHE A C 1
ATOM 597 O O . PHE A 1 71 ? -7.236 10.137 14.538 1.00 88.19 71 PHE A O 1
ATOM 604 N N . LEU A 1 72 ? -5.189 9.242 14.671 1.00 88.94 72 LEU A N 1
ATOM 605 C CA . LEU A 1 72 ? -5.631 8.032 15.364 1.00 88.94 72 LEU A CA 1
ATOM 606 C C . LEU A 1 72 ? -6.092 8.289 16.803 1.00 88.94 72 LEU A C 1
ATOM 608 O O . LEU A 1 72 ? -6.886 7.504 17.321 1.00 88.94 72 LEU A O 1
ATOM 612 N N . GLN A 1 73 ? -5.623 9.359 17.454 1.00 88.06 73 GLN A N 1
ATOM 613 C CA . GLN A 1 73 ? -5.981 9.712 18.838 1.00 88.06 73 GLN A CA 1
ATOM 614 C C . GLN A 1 73 ? -5.792 8.536 19.820 1.00 88.06 73 GLN A C 1
ATOM 616 O O . GLN A 1 73 ? -6.618 8.287 20.695 1.00 88.06 73 GLN A O 1
ATOM 621 N N . GLY A 1 74 ? -4.710 7.769 19.642 1.00 84.75 74 GLY A N 1
ATOM 622 C CA . GLY A 1 74 ? -4.409 6.573 20.443 1.00 84.75 74 GLY A CA 1
ATOM 623 C C . GLY A 1 74 ? -5.108 5.283 19.990 1.00 84.75 74 GLY A C 1
ATOM 624 O O . GLY A 1 74 ? -4.907 4.243 20.612 1.00 84.75 74 GLY A O 1
ATOM 625 N N . SER A 1 75 ? -5.894 5.325 18.911 1.00 86.94 75 SER A N 1
ATOM 626 C CA . SER A 1 75 ? -6.504 4.139 18.298 1.00 86.94 75 SER A CA 1
ATOM 627 C C . SER A 1 75 ? -5.502 3.346 17.456 1.00 86.94 75 SER A C 1
ATOM 629 O O . SER A 1 75 ? -4.483 3.864 16.998 1.00 86.94 75 SER A O 1
ATOM 631 N N . ASP A 1 76 ? -5.826 2.081 17.193 1.00 90.44 76 ASP A N 1
ATOM 632 C CA . ASP A 1 76 ? -5.097 1.269 16.221 1.00 90.44 76 ASP A CA 1
ATOM 633 C C . ASP A 1 76 ? -5.196 1.858 14.801 1.00 90.44 76 ASP A C 1
ATOM 635 O O . ASP A 1 76 ? -6.254 2.334 14.385 1.00 90.44 76 ASP A O 1
ATOM 639 N N . LEU A 1 77 ? -4.113 1.752 14.022 1.00 92.56 77 LEU A N 1
ATOM 640 C CA . LEU A 1 77 ? -4.107 2.126 12.607 1.00 92.56 77 LEU A CA 1
ATOM 641 C C . LEU A 1 77 ? -4.820 1.065 11.757 1.00 92.56 77 LEU A C 1
ATOM 643 O O . LEU A 1 77 ? -4.331 -0.063 11.623 1.00 92.56 77 LEU A O 1
ATOM 647 N N . TYR A 1 78 ? -5.927 1.454 11.126 1.00 94.69 78 TYR A N 1
ATOM 648 C CA . TYR A 1 78 ? -6.627 0.649 10.126 1.00 94.69 78 TYR A CA 1
ATOM 649 C C . TYR A 1 78 ? -6.467 1.237 8.725 1.00 94.69 78 TYR A C 1
ATOM 651 O O . TYR A 1 78 ? -6.448 2.453 8.542 1.00 94.69 78 TYR A O 1
ATOM 659 N N . ILE A 1 79 ? -6.365 0.357 7.730 1.00 95.44 79 ILE A N 1
ATOM 660 C CA . ILE A 1 79 ? -6.186 0.703 6.318 1.00 95.44 79 ILE A CA 1
ATOM 661 C C . ILE A 1 79 ? -7.385 0.206 5.518 1.00 95.44 79 ILE A C 1
ATOM 663 O O . ILE A 1 79 ? -7.762 -0.964 5.620 1.00 95.44 79 ILE A O 1
ATOM 667 N N . ALA A 1 80 ? -7.946 1.082 4.686 1.00 95.38 80 ALA A N 1
ATOM 668 C CA . ALA A 1 80 ? -8.967 0.715 3.706 1.00 95.38 80 ALA A CA 1
ATOM 669 C C . ALA A 1 80 ? -8.369 0.485 2.309 1.00 95.38 80 ALA A C 1
ATOM 671 O O . ALA A 1 80 ? -8.784 -0.423 1.587 1.00 95.38 80 ALA A O 1
ATOM 672 N N . ASN A 1 81 ? -7.391 1.304 1.917 1.00 96.56 81 ASN A N 1
ATOM 673 C CA . ASN A 1 81 ? -6.646 1.144 0.672 1.00 96.56 81 ASN A CA 1
ATOM 674 C C . ASN A 1 81 ? -5.263 1.807 0.758 1.00 96.56 81 ASN A C 1
ATOM 676 O O . ASN A 1 81 ? -5.021 2.648 1.624 1.00 96.56 81 ASN A O 1
ATOM 680 N N . ILE A 1 82 ? -4.384 1.425 -0.167 1.00 97.81 82 ILE A N 1
ATOM 681 C CA . ILE A 1 82 ? -3.139 2.132 -0.488 1.00 97.81 82 ILE A CA 1
ATOM 682 C C . ILE A 1 82 ? -2.976 2.096 -2.002 1.00 97.81 82 ILE A C 1
ATOM 684 O O . ILE A 1 82 ? -3.209 1.054 -2.608 1.00 97.81 82 ILE A O 1
ATOM 688 N N . GLU A 1 83 ? -2.540 3.173 -2.640 1.00 96.81 83 GLU A N 1
ATOM 689 C CA . GLU A 1 83 ? -2.271 3.167 -4.073 1.00 96.81 83 GLU A CA 1
ATOM 690 C C . GLU A 1 83 ? -1.077 4.026 -4.485 1.00 96.81 83 GLU A C 1
ATOM 692 O O . GLU A 1 83 ? -0.756 5.054 -3.886 1.00 96.81 83 GLU A O 1
ATOM 697 N N . SER A 1 84 ? -0.412 3.583 -5.553 1.00 94.56 84 SER A N 1
ATOM 698 C CA . SER A 1 84 ? 0.588 4.372 -6.265 1.00 94.56 84 SER A CA 1
ATOM 699 C C . SER A 1 84 ? -0.113 5.332 -7.230 1.00 94.56 84 SER A C 1
ATOM 701 O O . SER A 1 84 ? -0.659 4.914 -8.259 1.00 94.56 84 SER A O 1
ATOM 703 N N . VAL A 1 85 ? -0.080 6.631 -6.948 1.00 89.50 85 VAL A N 1
ATOM 704 C CA . VAL A 1 85 ? -0.727 7.637 -7.799 1.00 89.50 85 VAL A CA 1
ATOM 705 C C . VAL A 1 85 ? 0.055 7.801 -9.101 1.00 89.50 85 VAL A C 1
ATOM 707 O O . VAL A 1 85 ? 1.281 7.698 -9.138 1.00 89.50 85 VAL A O 1
ATOM 710 N N . ASN A 1 86 ? -0.642 7.966 -10.226 1.00 82.12 86 ASN A N 1
ATOM 711 C CA . ASN A 1 86 ? 0.011 8.164 -11.518 1.00 82.12 86 ASN A CA 1
ATOM 712 C C . ASN A 1 86 ? 0.632 9.561 -11.620 1.00 82.12 86 ASN A C 1
ATOM 714 O O . ASN A 1 86 ? -0.084 10.560 -11.535 1.00 82.12 86 ASN A O 1
ATOM 718 N N . VAL A 1 87 ? 1.941 9.619 -11.855 1.00 79.62 87 VAL A N 1
ATOM 719 C CA . VAL A 1 87 ? 2.691 10.858 -12.063 1.00 79.62 87 VAL A CA 1
ATOM 720 C C . VAL A 1 87 ? 3.378 10.761 -13.415 1.00 79.62 87 VAL A C 1
ATOM 722 O O . VAL A 1 87 ? 4.064 9.782 -13.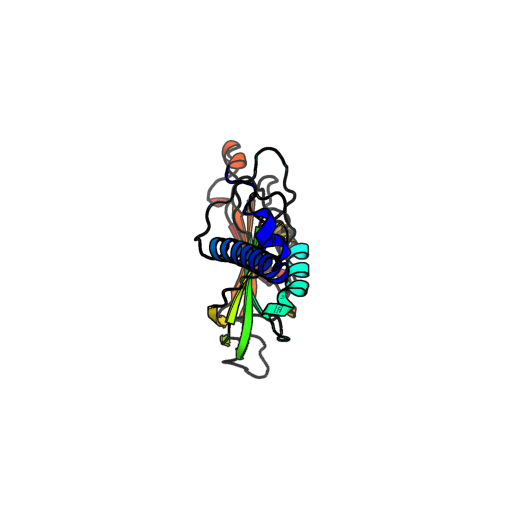707 1.00 79.62 87 VAL A O 1
ATOM 725 N N . ALA A 1 88 ? 3.163 11.765 -14.264 1.00 73.94 88 ALA A N 1
ATOM 726 C CA . ALA A 1 88 ? 3.702 11.747 -15.616 1.00 73.94 88 ALA A CA 1
ATOM 727 C C . ALA A 1 88 ? 5.238 11.733 -15.591 1.00 73.94 88 ALA A C 1
ATOM 729 O O . ALA A 1 88 ? 5.851 12.477 -14.824 1.00 73.94 88 ALA A O 1
ATOM 730 N N . ASN A 1 89 ? 5.834 10.934 -16.482 1.00 70.69 89 ASN A N 1
ATOM 731 C CA . ASN A 1 89 ? 7.282 10.750 -16.647 1.00 70.69 89 ASN A CA 1
ATOM 732 C C . ASN A 1 89 ? 7.997 10.047 -15.477 1.00 70.69 89 ASN A C 1
ATOM 734 O O . ASN A 1 89 ? 9.223 10.087 -15.416 1.00 70.69 89 ASN A O 1
ATOM 738 N N . PHE A 1 90 ? 7.264 9.404 -14.564 1.00 79.38 90 PHE A N 1
ATOM 739 C CA . PHE A 1 90 ? 7.850 8.530 -13.550 1.00 79.38 90 PHE A CA 1
ATOM 740 C C . PHE A 1 90 ? 7.713 7.064 -13.969 1.00 79.38 90 PHE A C 1
ATOM 742 O O . PHE A 1 90 ? 6.594 6.592 -14.165 1.00 79.38 90 PHE A O 1
ATOM 749 N N . ASN A 1 91 ? 8.836 6.349 -14.068 1.00 75.06 91 ASN A N 1
ATOM 750 C CA . ASN A 1 91 ? 8.826 4.899 -14.241 1.00 75.06 91 ASN A CA 1
ATOM 751 C C . ASN A 1 91 ? 8.602 4.245 -12.873 1.00 75.06 91 ASN A C 1
ATOM 753 O O . ASN A 1 91 ? 9.442 4.347 -11.978 1.00 75.06 91 ASN A O 1
ATOM 757 N N . LYS A 1 92 ? 7.453 3.590 -12.720 1.00 80.69 92 LYS A N 1
ATOM 758 C CA . LYS A 1 92 ? 7.094 2.865 -11.503 1.00 80.69 92 LYS A CA 1
ATOM 759 C C . LYS A 1 92 ? 7.579 1.430 -11.617 1.00 80.69 92 LYS A C 1
ATOM 761 O O . LYS A 1 92 ? 7.016 0.666 -12.389 1.00 80.69 92 LYS A O 1
ATOM 766 N N . SER A 1 93 ? 8.569 1.051 -10.823 1.00 81.44 93 SER A N 1
ATOM 767 C CA . SER A 1 93 ? 9.035 -0.335 -10.719 1.00 81.44 93 SER A CA 1
ATOM 768 C C . SER A 1 93 ? 9.557 -0.610 -9.312 1.00 81.44 93 SER A C 1
ATOM 770 O O . SER A 1 93 ? 9.771 0.326 -8.537 1.00 81.44 93 SER A O 1
ATOM 772 N N . LYS A 1 94 ? 9.761 -1.887 -8.961 1.00 85.88 94 LYS A N 1
ATOM 773 C CA . LYS A 1 94 ? 10.376 -2.302 -7.688 1.00 85.88 94 LYS A CA 1
ATOM 774 C C . LYS A 1 94 ? 9.653 -1.750 -6.455 1.00 85.88 94 LYS A C 1
ATOM 776 O O . LYS A 1 94 ? 10.277 -1.326 -5.486 1.00 85.88 94 LYS A O 1
ATOM 781 N N . GLY A 1 95 ? 8.324 -1.696 -6.502 1.00 87.56 95 GLY A N 1
ATOM 782 C CA . GLY A 1 95 ? 7.508 -1.127 -5.426 1.00 87.56 95 GLY A CA 1
ATOM 783 C C . GLY A 1 95 ? 7.785 0.352 -5.131 1.00 87.56 95 GLY A C 1
ATOM 784 O O . GLY A 1 95 ? 7.588 0.789 -3.993 1.00 87.56 95 GLY A O 1
ATOM 785 N N . GLN A 1 96 ? 8.254 1.118 -6.120 1.00 91.56 96 GLN A N 1
ATOM 786 C CA . GLN A 1 96 ? 8.445 2.562 -6.016 1.00 91.56 96 GLN A CA 1
ATOM 787 C C . GLN A 1 96 ? 7.293 3.319 -6.676 1.00 91.56 96 GLN A C 1
ATOM 789 O O . GLN A 1 96 ? 6.766 2.936 -7.722 1.00 91.56 96 GLN A O 1
ATOM 794 N N . SER A 1 97 ? 6.922 4.441 -6.068 1.00 92.19 97 SER A N 1
ATOM 795 C CA . SER A 1 97 ? 5.985 5.403 -6.640 1.00 92.19 97 SER A CA 1
ATOM 796 C C . SER A 1 97 ? 6.501 6.809 -6.406 1.00 92.19 97 SER A C 1
ATOM 798 O O . SER A 1 97 ? 7.038 7.106 -5.343 1.00 92.19 97 SER A O 1
ATOM 800 N N . ALA A 1 98 ? 6.277 7.705 -7.360 1.00 91.12 98 ALA A N 1
ATOM 801 C CA . ALA A 1 98 ? 6.515 9.125 -7.144 1.00 91.12 98 ALA A CA 1
ATOM 802 C C . ALA A 1 98 ? 5.598 9.670 -6.028 1.00 91.12 98 ALA A C 1
ATOM 804 O O . ALA A 1 98 ? 5.999 10.537 -5.261 1.00 91.12 98 ALA A O 1
ATOM 805 N N . LEU A 1 99 ? 4.376 9.140 -5.922 1.00 92.69 99 LEU A N 1
ATOM 806 C CA . LEU A 1 99 ? 3.396 9.514 -4.906 1.00 92.69 99 LEU A CA 1
ATOM 807 C C . LEU A 1 99 ? 2.653 8.274 -4.407 1.00 92.69 99 LEU A C 1
ATOM 809 O O . LEU A 1 99 ? 2.067 7.526 -5.197 1.00 92.69 99 LEU A O 1
ATOM 813 N N . TRP A 1 100 ? 2.672 8.071 -3.096 1.00 96.25 100 TRP A N 1
ATOM 814 C CA . TRP A 1 100 ? 1.831 7.101 -2.404 1.00 96.25 100 TRP A CA 1
ATOM 815 C C . TRP A 1 100 ? 0.661 7.802 -1.739 1.00 96.25 100 TRP A C 1
ATOM 817 O O . TRP A 1 100 ? 0.822 8.888 -1.180 1.00 96.25 100 TRP A O 1
ATOM 827 N N . GLN A 1 101 ? -0.495 7.154 -1.778 1.00 96.88 101 GLN A N 1
ATOM 828 C CA . GLN A 1 101 ? -1.704 7.590 -1.099 1.00 96.88 101 GLN A CA 1
ATOM 829 C C . GLN A 1 101 ? -2.312 6.412 -0.338 1.00 96.88 101 GLN A C 1
ATOM 831 O O . GLN A 1 101 ? -2.266 5.282 -0.820 1.00 96.88 101 GLN A O 1
ATOM 836 N N . ALA A 1 102 ? -2.867 6.662 0.843 1.00 97.56 102 ALA A N 1
ATOM 837 C CA . ALA A 1 102 ? -3.621 5.682 1.609 1.00 97.56 102 ALA A CA 1
ATOM 838 C C . ALA A 1 102 ? -4.838 6.319 2.268 1.00 97.56 102 ALA A C 1
ATOM 840 O O . ALA A 1 102 ? -4.732 7.378 2.886 1.00 97.56 102 ALA A O 1
ATOM 841 N N . THR A 1 103 ? -5.959 5.607 2.240 1.00 97.00 103 THR A N 1
ATOM 842 C CA . THR A 1 103 ? -7.091 5.902 3.117 1.00 97.00 103 THR A CA 1
ATOM 843 C C . THR A 1 103 ? -6.870 5.201 4.461 1.00 97.00 103 THR A C 1
ATOM 845 O O . THR A 1 103 ? -7.008 3.973 4.566 1.00 97.00 103 THR A O 1
ATOM 848 N N . ILE A 1 104 ? -6.532 5.983 5.488 1.00 96.25 104 ILE A N 1
ATOM 849 C CA . ILE A 1 104 ? -6.421 5.527 6.879 1.00 96.25 104 ILE A CA 1
ATOM 850 C C . ILE A 1 104 ? -7.757 5.699 7.598 1.00 96.25 104 ILE A C 1
ATOM 852 O O . ILE A 1 104 ? -8.524 6.609 7.285 1.00 96.25 104 ILE A O 1
ATOM 856 N N . VAL A 1 105 ? -8.048 4.820 8.554 1.00 95.50 105 VAL A N 1
ATOM 857 C CA . VAL A 1 105 ? -9.344 4.774 9.237 1.00 95.50 105 VAL A CA 1
ATOM 858 C C . VAL A 1 105 ? -9.148 4.711 10.747 1.00 95.50 105 VAL A C 1
ATOM 860 O O . VAL A 1 105 ? -8.410 3.867 11.257 1.00 95.50 105 VAL A O 1
ATOM 863 N N . ARG A 1 106 ? -9.845 5.595 11.462 1.00 93.62 106 ARG A N 1
ATOM 864 C CA . ARG A 1 106 ? -10.057 5.521 12.905 1.00 93.62 106 ARG A CA 1
ATOM 865 C C . ARG A 1 106 ? -11.402 4.839 13.131 1.00 93.62 106 ARG A C 1
ATOM 867 O O . ARG A 1 106 ? -12.452 5.428 12.879 1.00 93.62 106 ARG A O 1
ATOM 874 N N . CYS A 1 107 ? -11.356 3.579 13.550 1.00 90.69 107 CYS A N 1
ATOM 875 C CA . CYS A 1 107 ? -12.553 2.779 13.782 1.00 90.69 107 CYS A CA 1
ATOM 876 C C . CYS A 1 107 ? -13.146 3.057 15.157 1.00 90.69 107 CYS A C 1
ATOM 878 O O . CYS A 1 107 ? -12.469 2.902 16.168 1.00 90.69 107 CYS A O 1
ATOM 880 N N . GLU A 1 108 ? -14.421 3.428 15.177 1.00 90.69 108 GLU A N 1
ATOM 881 C CA . GLU A 1 108 ? -15.182 3.697 16.398 1.00 90.69 108 GLU A CA 1
ATOM 882 C C . GLU A 1 108 ? -16.010 2.468 16.795 1.00 90.69 108 GLU A C 1
ATOM 884 O O . GLU A 1 108 ? -16.177 2.175 17.977 1.00 90.69 108 GLU A O 1
ATOM 889 N N . GLN A 1 109 ? -16.488 1.707 15.804 1.00 88.31 109 GLN A N 1
ATOM 890 C CA . GLN A 1 109 ? -17.276 0.498 16.013 1.00 88.31 109 GLN A CA 1
ATOM 891 C C . GLN A 1 109 ? -17.023 -0.537 14.909 1.00 88.31 109 GLN A C 1
ATOM 893 O O . GLN A 1 109 ? -16.910 -0.199 13.732 1.00 88.31 109 GLN A O 1
ATOM 898 N N . PHE A 1 110 ? -17.012 -1.820 15.281 1.00 85.81 110 PHE A N 1
ATOM 899 C CA . PHE A 1 110 ? -17.046 -2.937 14.334 1.00 85.81 110 PHE A CA 1
ATOM 900 C C . PHE A 1 110 ? -18.448 -3.543 14.272 1.00 85.81 110 PHE A C 1
ATOM 902 O O . PHE A 1 110 ? -19.053 -3.820 15.306 1.00 85.81 110 PHE A O 1
ATOM 909 N N . LEU A 1 111 ? -18.962 -3.760 13.059 1.00 76.25 111 LEU A N 1
ATOM 910 C CA . LEU A 1 111 ? -20.303 -4.317 12.837 1.00 76.25 111 LEU A CA 1
ATOM 911 C C . LEU A 1 111 ? -20.349 -5.849 12.899 1.00 76.25 111 LEU A C 1
ATOM 913 O O . LEU A 1 111 ? -21.418 -6.426 13.080 1.00 76.25 111 LEU A O 1
ATOM 917 N N . SER A 1 112 ? -19.203 -6.515 12.773 1.00 65.94 112 SER A N 1
ATOM 918 C CA . SER A 1 112 ? -19.096 -7.971 12.846 1.00 65.94 112 SER A CA 1
ATOM 919 C C . SER A 1 112 ? -17.782 -8.376 13.508 1.00 65.94 112 SER A C 1
ATOM 921 O O . SER A 1 112 ? -16.732 -8.381 12.876 1.00 65.94 112 SER A O 1
ATOM 923 N N . GLN A 1 113 ? -17.833 -8.739 14.787 1.00 56.38 113 GLN A N 1
ATOM 924 C CA . GLN A 1 113 ? -16.797 -9.560 15.412 1.00 56.38 113 GLN A CA 1
ATOM 925 C C . GLN A 1 113 ? -17.357 -10.978 15.518 1.00 56.38 113 GLN A C 1
ATOM 927 O O . GLN A 1 113 ? -18.012 -11.315 16.498 1.00 56.38 113 GLN A O 1
ATOM 932 N N . GLN A 1 114 ? -17.166 -11.807 14.489 1.00 47.31 114 GLN A N 1
ATOM 933 C CA . GLN A 1 114 ? -17.321 -13.246 14.698 1.00 47.31 114 GLN A CA 1
ATOM 934 C C . GLN A 1 114 ? -16.058 -13.743 15.396 1.00 47.31 114 GLN A C 1
ATOM 936 O O . GLN A 1 114 ? -14.976 -13.766 14.804 1.00 47.31 114 GLN A O 1
ATOM 941 N N . GLU A 1 115 ? -16.204 -14.107 16.670 1.00 39.38 115 GLU A N 1
ATOM 942 C CA . GLU A 1 115 ? -15.179 -14.809 17.436 1.00 39.38 115 GLU A CA 1
ATOM 943 C C . GLU A 1 115 ? -14.651 -15.991 16.608 1.00 39.38 115 GLU A C 1
ATOM 945 O O . GLU A 1 115 ? -15.395 -16.895 16.233 1.00 39.38 115 GLU A O 1
ATOM 950 N N . GLY A 1 116 ? -13.363 -15.948 16.265 1.00 46.41 116 GLY A N 1
ATOM 951 C CA . GLY A 1 116 ? -12.665 -17.030 15.565 1.00 46.41 116 GLY A CA 1
ATOM 952 C C . GLY A 1 116 ? -12.304 -16.769 14.101 1.00 46.41 116 GLY A C 1
ATOM 953 O O . GLY A 1 116 ? -11.391 -17.423 13.606 1.00 46.41 116 GLY A O 1
ATOM 954 N N . ASN A 1 117 ? -12.912 -15.788 13.424 1.00 44.62 117 ASN A N 1
ATOM 955 C CA . ASN A 1 117 ? -12.521 -15.403 12.063 1.00 44.62 117 ASN A CA 1
ATOM 956 C C . ASN A 1 117 ? -12.144 -13.919 12.023 1.00 44.62 117 ASN A C 1
ATOM 958 O O . ASN A 1 117 ? -13.002 -13.042 12.010 1.00 44.62 117 ASN A O 1
ATOM 962 N N . GLN A 1 118 ? -10.846 -13.629 11.902 1.00 50.78 118 GLN A N 1
ATOM 963 C CA . GLN A 1 118 ? -10.305 -12.281 11.643 1.00 50.78 118 GLN A CA 1
ATOM 964 C C . GLN A 1 118 ? -10.783 -11.666 10.303 1.00 50.78 118 GLN A C 1
ATOM 966 O O . GLN A 1 118 ? -10.323 -10.599 9.910 1.00 50.78 118 GLN A O 1
ATOM 971 N N . GLY A 1 119 ? -11.673 -12.348 9.579 1.00 47.53 119 GLY A N 1
ATOM 972 C CA . GLY A 1 119 ? -11.925 -12.161 8.156 1.00 47.53 119 GLY A CA 1
ATOM 973 C C . GLY A 1 119 ? -13.094 -11.258 7.780 1.00 47.53 119 GLY A C 1
ATOM 974 O O . GLY A 1 119 ? -13.393 -11.204 6.599 1.00 47.53 119 GLY A O 1
ATOM 975 N N . ASN A 1 120 ? -13.765 -10.550 8.699 1.00 55.47 120 ASN A N 1
ATOM 976 C CA . ASN A 1 120 ? -14.737 -9.510 8.316 1.00 55.47 120 ASN A CA 1
ATOM 977 C C . ASN A 1 120 ? -14.798 -8.340 9.304 1.00 55.47 120 ASN A C 1
ATOM 979 O O . ASN A 1 120 ? -15.729 -8.213 10.092 1.00 55.47 120 ASN A O 1
ATOM 983 N N . LEU A 1 121 ? -13.791 -7.465 9.249 1.00 70.75 121 LEU A N 1
ATOM 984 C CA . LEU A 1 121 ? -13.754 -6.207 9.999 1.00 70.75 121 LEU A CA 1
ATOM 985 C C . LEU A 1 121 ? -14.442 -5.097 9.198 1.00 70.75 121 LEU A C 1
ATOM 987 O O . LEU A 1 121 ? -13.788 -4.263 8.572 1.00 70.75 121 LEU A O 1
ATOM 991 N N . ASN A 1 122 ? -15.774 -5.085 9.219 1.00 85.75 122 ASN A N 1
ATOM 992 C CA . ASN A 1 122 ? -16.530 -3.936 8.735 1.00 85.75 122 ASN A CA 1
ATOM 993 C C . ASN A 1 122 ? -16.549 -2.856 9.823 1.00 85.75 122 ASN A C 1
ATOM 995 O O . ASN A 1 122 ? -17.053 -3.082 10.927 1.00 85.75 122 ASN A O 1
ATOM 999 N N . CYS A 1 123 ? -15.946 -1.714 9.512 1.00 90.25 123 CYS A N 1
ATOM 1000 C CA . CYS A 1 123 ? -15.684 -0.630 10.441 1.00 90.25 123 CYS A CA 1
ATOM 1001 C C . CYS A 1 123 ? -16.584 0.569 10.147 1.00 90.25 123 CYS A C 1
ATOM 1003 O O . CYS A 1 123 ? -16.660 1.038 9.009 1.00 90.25 123 CYS A O 1
ATOM 1005 N N . LEU A 1 124 ? -17.215 1.077 11.205 1.00 93.12 124 LEU A N 1
ATOM 1006 C CA . LEU A 1 124 ? -17.826 2.398 11.261 1.00 93.12 124 LEU A CA 1
ATOM 1007 C C . LEU A 1 124 ? -16.880 3.350 11.998 1.00 93.12 124 LEU A C 1
ATOM 1009 O O . LEU A 1 124 ? -16.390 3.027 13.083 1.00 93.12 124 LEU A O 1
ATOM 1013 N N . GLY A 1 125 ? -16.625 4.519 11.419 1.00 93.69 125 GLY A N 1
ATOM 1014 C CA . GLY A 1 125 ? -15.784 5.537 12.041 1.00 93.69 125 GLY A CA 1
ATOM 1015 C C . GLY A 1 125 ? -15.461 6.686 11.096 1.00 93.69 125 GLY A C 1
ATOM 1016 O O . GLY A 1 125 ? -16.288 7.071 10.268 1.00 93.69 125 GLY A O 1
ATOM 1017 N N . GLN A 1 126 ? -14.243 7.212 11.203 1.00 95.38 126 GLN A N 1
ATOM 1018 C CA . GLN A 1 126 ? -13.747 8.301 10.362 1.00 95.38 126 GLN A CA 1
ATOM 1019 C C . GLN A 1 126 ? -12.570 7.832 9.516 1.00 95.38 126 GLN A C 1
ATOM 1021 O O . GLN A 1 126 ? -11.754 7.027 9.962 1.00 95.38 126 GLN A O 1
ATOM 1026 N N . SER A 1 127 ? -12.455 8.362 8.304 1.00 96.38 127 SER A N 1
ATOM 1027 C CA . SER A 1 127 ? -11.286 8.154 7.451 1.00 96.38 127 SER A CA 1
ATOM 1028 C C . SER A 1 127 ? -10.636 9.465 7.048 1.00 96.38 127 SER A C 1
ATOM 1030 O O . SER A 1 127 ? -11.308 10.490 6.939 1.00 96.38 127 SER A O 1
ATOM 1032 N N . ALA A 1 128 ? -9.334 9.402 6.801 1.00 96.19 128 ALA A N 1
ATOM 1033 C CA . ALA A 1 128 ? -8.546 10.491 6.253 1.00 96.19 128 ALA A CA 1
ATOM 1034 C C . ALA A 1 128 ? -7.619 9.959 5.157 1.00 96.19 128 ALA A C 1
ATOM 1036 O O . ALA A 1 128 ? -7.225 8.792 5.150 1.00 96.19 128 ALA A O 1
ATOM 1037 N N . GLU A 1 129 ? -7.257 10.838 4.230 1.00 96.38 129 GLU A N 1
ATOM 1038 C CA . GLU A 1 129 ? -6.275 10.540 3.190 1.00 96.38 129 GLU A CA 1
ATOM 1039 C C . GLU A 1 129 ? -4.876 10.913 3.673 1.00 96.38 129 GLU A C 1
ATOM 1041 O O . GLU A 1 129 ? -4.645 12.046 4.093 1.00 96.38 129 GLU A O 1
ATOM 1046 N N . ALA A 1 130 ? -3.937 9.978 3.584 1.00 95.88 130 ALA A N 1
ATOM 1047 C CA . ALA A 1 130 ? -2.529 10.189 3.872 1.00 95.88 130 ALA A CA 1
ATOM 1048 C C . ALA A 1 130 ? -1.713 10.064 2.585 1.00 95.88 130 ALA A C 1
ATOM 1050 O O . ALA A 1 130 ? -1.886 9.114 1.825 1.00 95.88 130 ALA A O 1
ATOM 1051 N N . MET A 1 131 ? -0.816 11.013 2.332 1.00 95.56 131 MET A N 1
ATOM 1052 C CA . MET A 1 131 ? -0.034 11.079 1.099 1.00 95.56 131 MET A CA 1
ATOM 1053 C C . MET A 1 131 ? 1.443 11.309 1.385 1.00 95.56 131 MET A C 1
ATOM 1055 O O . MET A 1 131 ? 1.791 12.093 2.263 1.00 95.56 131 MET A O 1
ATOM 1059 N N . LEU A 1 132 ? 2.313 10.679 0.598 1.00 95.12 132 LEU A N 1
ATOM 1060 C CA . LEU A 1 132 ? 3.749 10.952 0.591 1.00 95.12 132 LEU A CA 1
ATOM 1061 C C . LEU A 1 132 ? 4.256 11.024 -0.843 1.00 95.12 132 LEU A C 1
ATOM 1063 O O . LEU A 1 132 ? 4.189 10.046 -1.589 1.00 95.12 132 LEU A O 1
ATOM 1067 N N . ALA A 1 133 ? 4.793 12.182 -1.199 1.00 92.00 133 ALA A N 1
ATOM 1068 C CA . ALA A 1 133 ? 5.407 12.440 -2.490 1.00 92.00 133 ALA A CA 1
ATOM 1069 C C . ALA A 1 133 ? 6.933 12.366 -2.397 1.00 92.00 133 ALA A C 1
ATOM 1071 O O . ALA A 1 133 ? 7.511 12.691 -1.359 1.00 92.00 133 ALA A O 1
ATOM 1072 N N . ASP A 1 134 ? 7.590 12.034 -3.505 1.00 90.19 134 ASP A N 1
ATOM 1073 C CA . ASP A 1 134 ? 9.001 12.356 -3.693 1.00 90.19 134 ASP A CA 1
ATOM 1074 C C . ASP A 1 134 ? 9.171 13.889 -3.573 1.00 90.19 134 ASP A C 1
ATOM 1076 O O . ASP A 1 134 ? 8.409 14.634 -4.203 1.00 90.19 134 ASP A O 1
ATOM 1080 N N . PRO A 1 135 ? 10.148 14.389 -2.790 1.00 85.19 135 PRO A N 1
ATOM 1081 C CA . PRO A 1 135 ? 10.395 15.825 -2.627 1.00 85.19 135 PRO A CA 1
ATOM 1082 C C . PRO A 1 135 ? 10.634 16.592 -3.937 1.00 85.19 135 PRO A C 1
ATOM 1084 O O . PRO A 1 135 ? 10.503 17.813 -3.977 1.00 85.19 135 PRO A O 1
ATOM 1087 N N . LYS A 1 136 ? 11.006 15.897 -5.018 1.00 84.00 136 LYS A N 1
ATOM 1088 C CA . LYS A 1 136 ? 11.219 16.469 -6.353 1.00 84.00 136 LYS A CA 1
ATOM 1089 C C . LYS A 1 136 ? 9.910 16.675 -7.129 1.00 84.00 136 LYS A C 1
ATOM 1091 O O . LYS A 1 136 ? 9.939 17.292 -8.196 1.00 84.00 136 LYS A O 1
ATOM 1096 N N . ILE A 1 137 ? 8.761 16.202 -6.631 1.00 80.00 137 ILE A N 1
ATOM 1097 C CA . ILE A 1 137 ? 7.453 16.505 -7.227 1.00 80.00 137 ILE A CA 1
ATOM 1098 C C . ILE A 1 137 ? 7.087 17.960 -6.944 1.00 80.00 137 ILE A C 1
ATOM 1100 O O . ILE A 1 137 ? 6.995 18.405 -5.801 1.00 80.00 137 ILE A O 1
ATOM 1104 N N . THR A 1 138 ? 6.824 18.708 -8.015 1.00 76.62 138 THR A N 1
ATOM 1105 C CA . THR A 1 138 ? 6.485 20.129 -7.913 1.00 76.62 138 THR A CA 1
ATOM 1106 C C . THR A 1 138 ? 5.191 20.328 -7.126 1.00 76.62 138 THR A C 1
ATOM 1108 O O . THR A 1 138 ? 4.160 19.737 -7.444 1.00 76.62 138 THR A O 1
ATOM 1111 N N . GLY A 1 139 ? 5.239 21.212 -6.129 1.00 75.19 139 GLY A N 1
ATOM 1112 C CA . GLY A 1 139 ? 4.075 21.579 -5.323 1.00 75.19 139 GLY A CA 1
ATOM 1113 C C . GLY A 1 139 ? 3.728 20.587 -4.213 1.00 75.19 139 GLY A C 1
ATOM 1114 O O . GLY A 1 139 ? 2.683 20.760 -3.594 1.00 75.19 139 GLY A O 1
ATOM 1115 N N . MET A 1 140 ? 4.579 19.592 -3.942 1.00 82.31 140 MET A N 1
ATOM 1116 C CA . MET A 1 140 ? 4.400 18.641 -2.845 1.00 82.31 140 MET A CA 1
ATOM 1117 C C . MET A 1 140 ? 5.480 18.811 -1.765 1.00 82.31 140 MET A C 1
ATOM 1119 O O . MET A 1 140 ? 6.627 19.096 -2.099 1.00 82.31 140 MET A O 1
ATOM 1123 N N . PRO A 1 141 ? 5.149 18.621 -0.475 1.00 77.88 141 PRO A N 1
ATOM 1124 C CA . PRO A 1 141 ? 6.073 18.904 0.626 1.00 77.88 141 PRO A CA 1
ATOM 1125 C C . PRO A 1 141 ? 7.173 17.849 0.844 1.00 77.88 141 PRO A C 1
ATOM 1127 O O . PRO A 1 141 ? 8.081 18.097 1.627 1.00 77.88 141 PRO A O 1
ATOM 1130 N N . GLY A 1 142 ? 7.124 16.677 0.195 1.00 83.12 142 GLY A N 1
ATOM 1131 C CA . GLY A 1 142 ? 8.110 15.594 0.402 1.00 83.12 142 GLY A CA 1
ATOM 1132 C C . GLY A 1 142 ? 8.013 14.874 1.762 1.00 83.12 142 GLY A C 1
ATOM 1133 O O . GLY A 1 142 ? 8.753 13.926 2.044 1.00 83.12 142 GLY A O 1
ATOM 1134 N N . GLU A 1 143 ? 7.089 15.316 2.610 1.00 90.94 143 GLU A N 1
ATOM 1135 C CA . GLU A 1 143 ? 6.748 14.747 3.911 1.00 90.94 143 GLU A CA 1
ATOM 1136 C C . GLU A 1 143 ? 5.388 14.045 3.848 1.00 90.94 143 GLU A C 1
ATOM 1138 O O . GLU A 1 143 ? 4.634 14.224 2.886 1.00 90.94 143 GLU A O 1
ATOM 1143 N N . LEU A 1 144 ? 5.086 13.214 4.854 1.00 93.38 144 LEU A N 1
ATOM 1144 C CA . LEU A 1 144 ? 3.765 12.598 4.939 1.00 93.38 144 LEU A CA 1
ATOM 1145 C C . LEU A 1 144 ? 2.754 13.682 5.315 1.00 93.38 144 LEU A C 1
ATOM 1147 O O . LEU A 1 144 ? 2.896 14.337 6.344 1.00 93.38 144 LEU A O 1
ATOM 1151 N N . VAL A 1 145 ? 1.718 13.833 4.502 1.00 92.94 145 VAL A N 1
ATOM 1152 C CA . VAL A 1 145 ? 0.603 14.737 4.770 1.00 92.94 145 VAL A CA 1
ATOM 1153 C C . VAL A 1 145 ? -0.639 13.905 5.023 1.00 92.94 145 VAL A C 1
ATOM 1155 O O . VAL A 1 145 ? -1.076 13.174 4.137 1.00 92.94 145 VAL A O 1
ATOM 1158 N N . VAL A 1 146 ? -1.227 14.047 6.207 1.00 92.94 146 VAL A N 1
ATOM 1159 C CA . VAL A 1 146 ? -2.545 13.490 6.530 1.00 92.94 146 VAL A CA 1
ATOM 1160 C C . VAL A 1 146 ? -3.589 14.590 6.379 1.00 92.94 146 VAL A C 1
ATOM 1162 O O . VAL A 1 146 ? -3.386 15.722 6.822 1.00 92.94 146 VAL A O 1
ATOM 1165 N N . SER A 1 147 ? -4.699 14.278 5.718 1.00 91.19 147 SER A N 1
ATOM 1166 C CA . SER A 1 147 ? -5.791 15.223 5.534 1.00 91.19 147 SER A CA 1
ATOM 1167 C C . SER A 1 147 ? -6.395 15.627 6.871 1.00 91.19 147 SER A C 1
ATOM 1169 O O . SER A 1 147 ? -6.768 14.744 7.641 1.00 91.19 147 SER A O 1
ATOM 1171 N N . PRO A 1 148 ? -6.590 16.932 7.131 1.00 87.94 148 PRO A N 1
ATOM 1172 C CA . PRO A 1 148 ? -7.384 17.366 8.275 1.00 87.94 148 PRO A CA 1
ATOM 1173 C C . PRO A 1 148 ? -8.887 17.145 8.046 1.00 87.94 148 PRO A C 1
ATOM 1175 O O . PRO A 1 148 ? -9.675 17.268 8.979 1.00 87.94 148 PRO A O 1
ATOM 1178 N N . ASN A 1 149 ? -9.301 16.868 6.804 1.00 89.81 149 ASN A N 1
ATOM 1179 C CA . ASN A 1 149 ? -10.697 16.655 6.457 1.00 89.81 149 ASN A CA 1
ATOM 1180 C C . ASN A 1 149 ? -11.043 15.184 6.665 1.00 89.81 149 ASN A C 1
ATOM 1182 O O . ASN A 1 149 ? -10.894 14.362 5.760 1.00 89.81 149 ASN A O 1
ATOM 1186 N N . GLU A 1 150 ? -11.504 14.872 7.869 1.00 93.00 150 GLU A N 1
ATOM 1187 C CA . GLU A 1 150 ? -12.066 13.565 8.171 1.00 93.00 150 GLU A CA 1
ATOM 1188 C C . GLU A 1 150 ? -13.418 13.392 7.464 1.00 93.00 150 GLU A C 1
ATOM 1190 O O . GLU A 1 150 ? -14.238 14.315 7.411 1.00 93.00 150 GLU A O 1
ATOM 1195 N N . VAL A 1 151 ? -13.651 12.205 6.906 1.00 94.50 151 VAL A N 1
ATOM 1196 C CA . VAL A 1 151 ? -14.926 11.841 6.280 1.00 94.50 151 VAL A CA 1
ATOM 1197 C C . VAL A 1 151 ? -15.507 10.587 6.931 1.00 94.50 151 VAL A C 1
ATOM 1199 O O . VAL A 1 151 ? -14.743 9.658 7.224 1.00 94.50 151 VAL A O 1
ATOM 1202 N N . PRO A 1 152 ? -16.844 10.507 7.101 1.00 95.44 152 PRO A N 1
ATOM 1203 C CA . PRO A 1 152 ? -17.485 9.310 7.624 1.00 95.44 152 PRO A CA 1
ATOM 1204 C C . PRO A 1 152 ? -17.130 8.078 6.797 1.00 95.44 152 PRO A C 1
ATOM 1206 O O . PRO A 1 152 ? -17.175 8.098 5.563 1.00 95.44 152 PRO A O 1
ATOM 1209 N N . PHE A 1 153 ? -16.813 6.990 7.487 1.00 94.31 153 PHE A N 1
ATOM 1210 C CA . PHE A 1 153 ? -16.370 5.744 6.887 1.00 94.31 153 PHE A CA 1
ATOM 1211 C C . PHE A 1 153 ? -17.213 4.566 7.384 1.00 94.31 153 PHE A C 1
ATOM 1213 O O . PHE A 1 153 ? -17.507 4.459 8.572 1.00 94.31 153 PHE A O 1
ATOM 1220 N N . ALA A 1 154 ? -17.605 3.687 6.456 1.00 92.19 154 ALA A N 1
ATOM 1221 C CA . ALA A 1 154 ? -18.457 2.526 6.722 1.00 92.19 154 ALA A CA 1
ATOM 1222 C C . ALA A 1 154 ? -18.163 1.373 5.745 1.00 92.19 154 ALA A C 1
ATOM 1224 O O . ALA A 1 154 ? -18.953 1.116 4.831 1.00 92.19 154 ALA A O 1
ATOM 1225 N N . ARG A 1 155 ? -16.981 0.751 5.846 1.00 92.06 155 ARG A N 1
ATOM 1226 C CA . ARG A 1 155 ? -16.532 -0.336 4.947 1.00 92.06 155 ARG A CA 1
ATOM 1227 C C . ARG A 1 155 ? -15.544 -1.278 5.643 1.00 92.06 155 ARG A C 1
ATOM 1229 O O . ARG A 1 155 ? -15.149 -1.063 6.788 1.00 92.06 155 ARG A O 1
ATOM 1236 N N . ASN A 1 156 ? -15.109 -2.308 4.919 1.00 92.00 156 ASN A N 1
ATOM 1237 C CA . ASN A 1 156 ? -14.069 -3.219 5.381 1.00 92.00 156 ASN A CA 1
ATOM 1238 C C . ASN A 1 156 ? -12.716 -2.515 5.498 1.00 92.00 156 ASN A C 1
ATOM 1240 O O . ASN A 1 156 ? -12.325 -1.731 4.629 1.00 92.00 156 ASN A O 1
ATOM 1244 N N . VAL A 1 157 ? -11.998 -2.853 6.562 1.00 93.69 157 VAL A N 1
ATOM 1245 C CA . VAL A 1 157 ? -10.640 -2.388 6.838 1.00 93.69 157 VAL A CA 1
ATOM 1246 C C . VAL A 1 157 ? -9.782 -3.544 7.314 1.00 93.69 157 VAL A C 1
ATOM 1248 O O . VAL A 1 157 ? -10.286 -4.562 7.781 1.00 93.69 157 VAL A O 1
ATOM 1251 N N . VAL A 1 158 ? -8.471 -3.360 7.271 1.00 93.62 158 VAL A N 1
ATOM 1252 C CA . VAL A 1 158 ? -7.523 -4.260 7.928 1.00 93.62 158 VAL A CA 1
ATOM 1253 C C . VAL A 1 158 ? -6.677 -3.484 8.917 1.00 93.62 158 VAL A C 1
ATOM 1255 O O . VAL A 1 158 ? -6.312 -2.335 8.671 1.00 93.62 158 VAL A O 1
ATOM 1258 N N . LYS A 1 159 ? -6.335 -4.111 10.042 1.00 92.69 159 LYS A N 1
ATOM 1259 C CA . LYS A 1 159 ? -5.344 -3.543 10.957 1.00 92.69 159 LYS A CA 1
ATOM 1260 C C . LYS A 1 159 ? -3.986 -3.520 10.254 1.00 92.69 159 LYS A C 1
ATOM 1262 O O . LYS A 1 159 ? -3.605 -4.514 9.637 1.00 92.69 159 LYS A O 1
ATOM 1267 N N . ALA A 1 160 ? -3.237 -2.425 10.376 1.00 92.38 160 ALA A N 1
ATOM 1268 C CA . ALA A 1 160 ? -1.949 -2.259 9.697 1.00 92.38 160 ALA A CA 1
ATOM 1269 C C . ALA A 1 160 ? -0.973 -3.423 9.957 1.00 92.38 160 ALA A C 1
ATOM 1271 O O . ALA A 1 160 ? -0.265 -3.848 9.052 1.00 92.38 160 ALA A O 1
ATOM 1272 N N . SER A 1 161 ? -0.993 -4.015 11.156 1.00 91.44 161 SER A N 1
ATOM 1273 C CA . SER A 1 161 ? -0.150 -5.165 11.526 1.00 91.44 161 SER A CA 1
ATOM 1274 C C . SER A 1 161 ? -0.414 -6.453 10.727 1.00 91.44 161 SER A C 1
ATOM 1276 O O . SER A 1 161 ? 0.384 -7.386 10.793 1.00 91.44 161 SER A O 1
ATOM 1278 N N . VAL A 1 162 ? -1.540 -6.549 10.011 1.00 92.69 162 VAL A N 1
ATOM 1279 C CA . VAL A 1 162 ? -1.892 -7.703 9.161 1.00 92.69 162 VAL A CA 1
ATOM 1280 C C . VAL A 1 162 ? -1.194 -7.634 7.796 1.00 92.69 162 VAL A C 1
ATOM 1282 O O . VAL A 1 162 ? -1.007 -8.664 7.141 1.00 92.69 162 VAL A O 1
ATOM 1285 N N . ILE A 1 163 ? -0.777 -6.437 7.374 1.00 94.50 163 ILE A N 1
ATOM 1286 C CA . ILE A 1 163 ? -0.042 -6.207 6.130 1.00 94.50 163 ILE A CA 1
ATOM 1287 C C . ILE A 1 163 ? 1.437 -6.488 6.408 1.00 94.50 163 ILE A C 1
ATOM 1289 O O . ILE A 1 163 ? 2.105 -5.731 7.109 1.00 94.50 163 ILE A O 1
ATOM 1293 N N . LYS A 1 164 ? 1.937 -7.609 5.884 1.00 94.94 164 LYS A N 1
ATOM 1294 C CA . LYS A 1 164 ? 3.315 -8.084 6.101 1.00 94.94 164 LYS A CA 1
ATOM 1295 C C . LYS A 1 164 ? 4.184 -7.973 4.856 1.00 94.94 164 LYS A C 1
ATOM 1297 O O . LYS A 1 164 ? 5.400 -7.893 4.972 1.00 94.94 164 LYS A O 1
ATOM 1302 N N . ILE A 1 165 ? 3.556 -7.995 3.685 1.00 95.81 165 ILE A N 1
ATOM 1303 C CA . ILE A 1 165 ? 4.216 -7.969 2.386 1.00 95.81 165 ILE A CA 1
ATOM 1304 C C . ILE A 1 165 ? 4.018 -6.589 1.770 1.00 95.81 165 ILE A C 1
ATOM 1306 O O . ILE A 1 165 ? 2.884 -6.144 1.586 1.00 95.81 165 ILE A O 1
ATOM 1310 N N . GLY A 1 166 ? 5.122 -5.912 1.459 1.00 95.69 166 GLY A N 1
ATOM 1311 C CA . GLY A 1 166 ? 5.108 -4.624 0.765 1.00 95.69 166 GLY A CA 1
ATOM 1312 C C . GLY A 1 166 ? 4.957 -4.759 -0.752 1.00 95.69 166 GLY A C 1
ATOM 1313 O O . GLY A 1 166 ? 5.089 -5.850 -1.304 1.00 95.69 166 GLY A O 1
ATOM 1314 N N . ALA A 1 167 ? 4.730 -3.637 -1.441 1.00 95.31 167 ALA A N 1
ATOM 1315 C CA . ALA A 1 167 ? 4.539 -3.617 -2.896 1.00 95.31 167 ALA A CA 1
ATOM 1316 C C . ALA A 1 167 ? 5.714 -4.247 -3.673 1.00 95.31 167 ALA A C 1
ATOM 1318 O O . ALA A 1 167 ? 5.492 -5.018 -4.602 1.00 95.31 167 ALA A O 1
ATOM 1319 N N . GLU A 1 168 ? 6.957 -3.970 -3.262 1.00 93.50 168 GLU A N 1
ATOM 1320 C CA . GLU A 1 168 ? 8.157 -4.541 -3.890 1.00 93.50 168 GLU A CA 1
ATOM 1321 C C . GLU A 1 168 ? 8.223 -6.063 -3.717 1.00 93.50 168 GLU A C 1
ATOM 1323 O O . GLU A 1 168 ? 8.469 -6.794 -4.672 1.00 93.50 168 GLU A O 1
ATOM 1328 N N . GLN A 1 169 ? 7.963 -6.563 -2.508 1.00 94.75 169 GLN A N 1
ATOM 1329 C CA . GLN A 1 169 ? 7.967 -8.001 -2.240 1.00 94.75 169 GLN A CA 1
ATOM 1330 C C . GLN A 1 169 ? 6.842 -8.713 -3.000 1.00 94.75 169 GLN A C 1
ATOM 1332 O O . GLN A 1 169 ? 7.060 -9.793 -3.540 1.00 94.75 169 GLN A O 1
ATOM 1337 N N . ALA A 1 170 ? 5.661 -8.097 -3.098 1.00 94.69 170 ALA A N 1
ATOM 1338 C CA . ALA A 1 170 ? 4.561 -8.625 -3.898 1.00 94.69 170 ALA A CA 1
ATOM 1339 C C . ALA A 1 170 ? 4.919 -8.687 -5.397 1.00 94.69 170 ALA A C 1
ATOM 1341 O O . ALA A 1 170 ? 4.635 -9.685 -6.059 1.00 94.69 170 ALA A O 1
ATOM 1342 N N . GLU A 1 171 ? 5.602 -7.669 -5.927 1.00 91.69 171 GLU A N 1
ATOM 1343 C CA . GLU A 1 171 ? 6.146 -7.684 -7.291 1.00 91.69 171 GLU A CA 1
ATOM 1344 C C . GLU A 1 171 ? 7.179 -8.807 -7.477 1.00 91.69 171 GLU A C 1
ATOM 1346 O O . GLU A 1 171 ? 7.135 -9.541 -8.466 1.00 91.69 171 GLU A O 1
ATOM 1351 N N . GLN A 1 172 ? 8.068 -9.011 -6.502 1.00 90.88 172 GLN A N 1
ATOM 1352 C CA . GLN A 1 172 ? 9.030 -10.115 -6.523 1.00 90.88 172 GLN A CA 1
ATOM 1353 C C . GLN A 1 172 ? 8.335 -11.486 -6.533 1.00 90.88 172 GLN A C 1
ATOM 1355 O O . GLN A 1 172 ? 8.745 -12.358 -7.300 1.00 90.88 172 GLN A O 1
ATOM 1360 N N . SER A 1 173 ? 7.261 -11.678 -5.756 1.00 91.81 173 SER A N 1
ATOM 1361 C CA . SER A 1 173 ? 6.464 -12.916 -5.774 1.00 91.81 173 SER A CA 1
ATOM 1362 C C . SER A 1 173 ? 5.865 -13.198 -7.156 1.00 91.81 173 SER A C 1
ATOM 1364 O O . SER A 1 173 ? 5.859 -14.345 -7.605 1.00 91.81 173 SER A O 1
ATOM 1366 N N . ILE A 1 174 ? 5.414 -12.160 -7.869 1.00 90.19 174 ILE A N 1
ATOM 1367 C CA . ILE A 1 174 ? 4.937 -12.284 -9.254 1.00 90.19 174 ILE A CA 1
ATOM 1368 C C . ILE A 1 174 ? 6.080 -12.719 -10.176 1.00 90.19 174 ILE A C 1
ATOM 1370 O O . ILE A 1 174 ? 5.928 -13.690 -10.924 1.00 90.19 174 ILE A O 1
ATOM 1374 N N . ASN A 1 175 ? 7.230 -12.049 -10.090 1.00 85.06 175 ASN A N 1
ATOM 1375 C CA . ASN A 1 175 ? 8.390 -12.310 -10.946 1.00 85.06 175 ASN A CA 1
ATOM 1376 C C .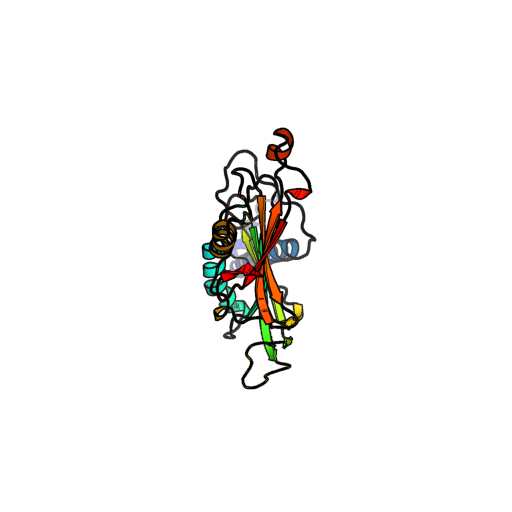 ASN A 1 175 ? 8.954 -13.729 -10.760 1.00 85.06 175 ASN A C 1
ATOM 1378 O O . ASN A 1 175 ? 9.387 -14.357 -11.724 1.00 85.06 175 ASN A O 1
ATOM 1382 N N . GLN A 1 176 ? 8.892 -14.278 -9.544 1.00 86.69 176 GLN A N 1
ATOM 1383 C CA . GLN A 1 176 ? 9.326 -15.649 -9.251 1.00 86.69 176 GLN A CA 1
ATOM 1384 C C . GLN A 1 176 ? 8.426 -16.726 -9.872 1.00 86.69 176 GLN A C 1
ATOM 1386 O O . GLN A 1 176 ? 8.858 -17.865 -10.048 1.00 86.69 176 GLN A O 1
ATOM 1391 N N . SER A 1 177 ? 7.180 -16.400 -10.228 1.00 82.31 177 SER A N 1
ATOM 1392 C CA . SER A 1 177 ? 6.227 -17.396 -10.732 1.00 82.31 177 SER A CA 1
ATOM 1393 C C . SER A 1 177 ? 6.523 -17.896 -12.149 1.00 82.31 177 SER A C 1
ATOM 1395 O O . SER A 1 177 ? 5.867 -18.837 -12.595 1.00 82.31 177 SER A O 1
ATOM 1397 N N . ASN A 1 178 ? 7.463 -17.275 -12.879 1.00 69.88 178 ASN A N 1
ATOM 1398 C CA . ASN A 1 178 ? 7.786 -17.515 -14.298 1.00 69.88 178 ASN A CA 1
ATOM 1399 C C . ASN A 1 178 ? 6.598 -17.398 -15.283 1.00 69.88 178 ASN A C 1
ATOM 1401 O O . ASN A 1 178 ? 6.794 -17.491 -16.495 1.00 69.88 178 ASN A O 1
ATOM 1405 N N . ARG A 1 179 ? 5.372 -17.174 -14.788 1.00 72.31 179 ARG A N 1
ATOM 1406 C CA . ARG A 1 179 ? 4.141 -17.011 -15.576 1.00 72.31 179 ARG A CA 1
ATOM 1407 C C . ARG A 1 179 ? 4.044 -15.628 -16.210 1.00 72.31 179 ARG A C 1
ATOM 1409 O O . ARG A 1 179 ? 3.392 -15.476 -17.237 1.00 72.31 179 ARG A O 1
ATOM 1416 N N . TYR A 1 180 ? 4.718 -14.645 -15.621 1.00 71.38 180 TYR A N 1
ATOM 1417 C CA . TYR A 1 180 ? 4.663 -13.248 -16.024 1.00 71.38 180 TYR A CA 1
ATOM 1418 C C . TYR A 1 180 ? 6.084 -12.765 -16.289 1.00 71.38 180 TYR A C 1
ATOM 1420 O O . TYR A 1 180 ? 6.940 -12.818 -15.409 1.00 71.38 180 TYR A O 1
ATOM 1428 N N . LYS A 1 181 ? 6.361 -12.364 -17.532 1.00 65.50 181 LYS A N 1
ATOM 1429 C CA . LYS A 1 181 ? 7.692 -11.903 -17.938 1.00 65.50 181 LYS A CA 1
ATOM 1430 C C . LYS A 1 181 ? 7.784 -10.390 -17.795 1.00 65.50 181 LYS A C 1
ATOM 1432 O O . LYS A 1 181 ? 6.964 -9.668 -18.356 1.00 65.50 181 LYS A O 1
ATOM 1437 N N . TYR A 1 182 ? 8.803 -9.952 -17.069 1.00 66.25 182 TYR A N 1
ATOM 1438 C CA . TYR A 1 182 ? 9.187 -8.554 -16.912 1.00 66.25 182 TYR A CA 1
ATOM 1439 C C . TYR A 1 182 ? 10.009 -8.077 -18.119 1.00 66.25 182 TYR A C 1
ATOM 1441 O O . TYR A 1 182 ? 10.883 -8.804 -18.600 1.00 66.25 182 TYR A O 1
ATOM 1449 N N . GLN A 1 183 ? 9.771 -6.851 -18.581 1.00 64.38 183 GLN A N 1
ATOM 1450 C CA . GLN A 1 183 ? 10.661 -6.110 -19.471 1.00 64.38 183 GLN A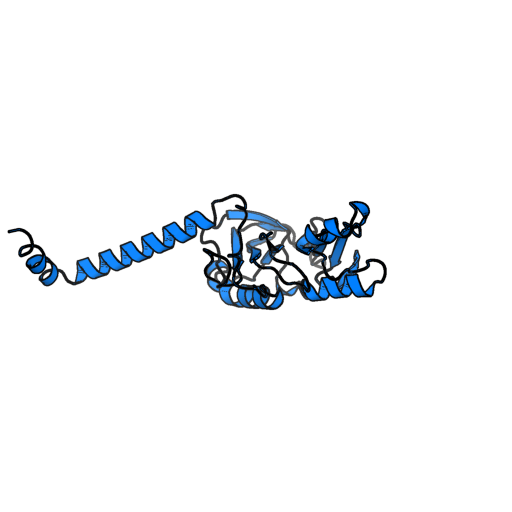 CA 1
ATOM 1451 C C . GLN A 1 183 ? 11.186 -4.858 -18.753 1.00 64.38 183 GLN A C 1
ATOM 1453 O O . GLN A 1 183 ? 10.479 -4.224 -17.976 1.00 64.38 183 GLN A O 1
ATOM 1458 N N . ASN A 1 184 ? 12.429 -4.460 -19.042 1.00 58.56 184 ASN A N 1
ATOM 1459 C CA . ASN A 1 184 ? 13.126 -3.361 -18.348 1.00 58.56 184 ASN A CA 1
ATOM 1460 C C . ASN A 1 184 ? 12.437 -1.981 -18.417 1.00 58.56 184 ASN A C 1
ATOM 1462 O O . ASN A 1 184 ? 12.837 -1.087 -17.678 1.00 58.56 184 ASN A O 1
ATOM 1466 N N . ASN A 1 185 ? 11.404 -1.819 -19.251 1.00 66.19 185 ASN A N 1
ATOM 1467 C CA . ASN A 1 185 ? 10.704 -0.555 -19.497 1.00 66.19 185 ASN A CA 1
ATOM 1468 C C . ASN A 1 185 ? 9.212 -0.607 -19.123 1.00 66.19 185 ASN A C 1
ATOM 1470 O O . ASN A 1 185 ? 8.430 0.199 -19.632 1.00 66.19 185 ASN A O 1
ATOM 1474 N N . ASP A 1 186 ? 8.809 -1.571 -18.302 1.00 75.19 186 ASP A N 1
ATOM 1475 C CA . ASP A 1 186 ? 7.423 -1.717 -17.868 1.00 75.19 186 ASP A CA 1
ATOM 1476 C C . ASP A 1 186 ? 7.069 -0.735 -16.754 1.00 75.19 186 ASP A C 1
ATOM 1478 O O . ASP A 1 186 ? 7.863 -0.523 -15.840 1.00 75.19 186 ASP A O 1
ATOM 1482 N N . ASP A 1 187 ? 5.855 -0.187 -16.812 1.00 80.69 187 ASP A N 1
ATOM 1483 C CA . ASP A 1 187 ? 5.313 0.659 -15.753 1.00 80.69 187 ASP A CA 1
ATOM 1484 C C . ASP A 1 187 ? 4.367 -0.167 -14.873 1.00 80.69 187 ASP A C 1
ATOM 1486 O O . ASP A 1 187 ? 3.411 -0.772 -15.362 1.00 80.69 187 ASP A O 1
ATOM 1490 N N . PHE A 1 188 ? 4.579 -0.161 -13.561 1.00 87.25 188 PHE A N 1
ATOM 1491 C CA . PHE A 1 188 ? 3.758 -0.898 -12.602 1.00 87.25 188 PHE A CA 1
ATOM 1492 C C . PHE A 1 188 ? 2.850 0.024 -11.795 1.00 87.25 188 PHE A C 1
ATOM 1494 O O . PHE A 1 188 ? 3.215 1.121 -11.390 1.00 87.25 188 PHE A O 1
ATOM 1501 N N . TYR A 1 189 ? 1.636 -0.432 -11.521 1.00 91.69 189 TYR A N 1
ATOM 1502 C CA . TYR A 1 189 ? 0.683 0.267 -10.674 1.00 91.69 189 TYR A CA 1
ATOM 1503 C C . TYR A 1 189 ? 0.306 -0.643 -9.526 1.00 91.69 189 TYR A C 1
ATOM 1505 O O . TYR A 1 189 ? -0.209 -1.742 -9.730 1.00 91.69 189 TYR A O 1
ATOM 1513 N N . TYR A 1 190 ? 0.552 -0.159 -8.319 1.00 95.62 190 TYR A N 1
ATOM 1514 C CA . TYR A 1 190 ? 0.320 -0.886 -7.086 1.00 95.62 190 TYR A CA 1
ATOM 1515 C C . TYR A 1 190 ? -0.937 -0.347 -6.421 1.00 95.62 190 TYR A C 1
ATOM 1517 O O . TYR A 1 190 ? -1.068 0.863 -6.215 1.00 95.62 190 TYR A O 1
ATOM 1525 N N . LYS A 1 191 ? -1.845 -1.248 -6.061 1.00 97.25 191 LYS A N 1
ATOM 1526 C CA . LYS A 1 191 ? -3.030 -0.929 -5.273 1.00 97.25 191 LYS A CA 1
ATOM 1527 C C . LYS A 1 191 ? -3.250 -1.996 -4.214 1.00 97.25 191 LYS A C 1
ATOM 1529 O O . LYS A 1 191 ? -3.564 -3.129 -4.549 1.00 97.25 191 LYS A O 1
ATOM 1534 N N . LEU A 1 192 ? -3.119 -1.638 -2.946 1.00 97.56 192 LEU A N 1
ATOM 1535 C CA . LEU A 1 192 ? -3.597 -2.451 -1.842 1.00 97.56 192 LEU A CA 1
ATOM 1536 C C . LEU A 1 192 ? -5.092 -2.193 -1.652 1.00 97.56 192 LEU A C 1
ATOM 1538 O O . LEU A 1 192 ? -5.524 -1.050 -1.492 1.00 97.56 192 LEU A O 1
ATOM 1542 N N . MET A 1 193 ? -5.878 -3.259 -1.640 1.00 95.56 193 MET A N 1
ATOM 1543 C CA . MET A 1 193 ? -7.306 -3.223 -1.344 1.00 95.56 193 MET A CA 1
ATOM 1544 C C . MET A 1 193 ? -7.669 -4.289 -0.324 1.00 95.56 193 MET A C 1
ATOM 1546 O O . MET A 1 193 ? -7.001 -5.313 -0.219 1.00 95.56 193 MET A O 1
ATOM 1550 N N . VAL A 1 194 ? -8.752 -4.058 0.405 1.00 93.50 194 VAL A N 1
ATOM 1551 C CA . VAL A 1 194 ? -9.333 -5.054 1.303 1.00 93.50 194 VAL A CA 1
ATOM 1552 C C . VAL A 1 194 ? -10.409 -5.816 0.540 1.00 93.50 194 VAL A C 1
ATOM 1554 O O . VAL A 1 194 ? -11.350 -5.210 0.025 1.00 93.50 194 VAL A O 1
ATOM 1557 N N . ASP A 1 195 ? -10.261 -7.136 0.435 1.00 90.88 195 ASP A N 1
ATOM 1558 C CA . ASP A 1 195 ? -11.274 -7.995 -0.178 1.00 90.88 195 ASP A CA 1
ATOM 1559 C C . ASP A 1 195 ? -12.602 -7.868 0.597 1.00 90.88 195 ASP A C 1
ATOM 1561 O O . ASP A 1 195 ? -12.626 -8.098 1.810 1.00 90.88 195 ASP A O 1
ATOM 1565 N N . PRO A 1 196 ? -13.719 -7.503 -0.061 1.00 86.06 196 PRO A N 1
ATOM 1566 C CA . PRO A 1 196 ? -14.996 -7.324 0.616 1.00 86.06 196 PRO A CA 1
ATOM 1567 C C . PRO A 1 196 ? -15.558 -8.612 1.241 1.00 86.06 196 PRO A C 1
ATOM 1569 O O . PRO A 1 196 ? -16.388 -8.524 2.143 1.00 86.06 196 PRO A O 1
ATOM 1572 N N . LEU A 1 197 ? -15.148 -9.791 0.762 1.00 85.06 197 LEU A N 1
ATOM 1573 C CA . LEU A 1 197 ? -15.688 -11.076 1.216 1.00 85.06 197 LEU A CA 1
ATOM 1574 C C . LEU A 1 197 ? -14.868 -11.692 2.349 1.00 85.06 197 LEU A C 1
ATOM 1576 O O . LEU A 1 197 ? -15.428 -12.297 3.263 1.00 85.06 197 LEU A O 1
ATOM 1580 N N . THR A 1 198 ? -13.545 -11.564 2.260 1.00 85.38 198 THR A N 1
ATOM 1581 C CA . THR A 1 198 ? -12.596 -12.250 3.151 1.00 85.38 198 THR A CA 1
ATOM 1582 C C . THR A 1 198 ? -11.853 -11.304 4.090 1.00 85.38 198 THR A C 1
ATOM 1584 O O . THR A 1 198 ? -11.063 -11.768 4.912 1.00 85.38 198 THR A O 1
ATOM 1587 N N . THR A 1 199 ? -12.025 -9.985 3.918 1.00 86.31 199 THR A N 1
ATOM 1588 C CA . THR A 1 199 ? -11.260 -8.914 4.590 1.00 86.31 199 THR A CA 1
ATOM 1589 C C . THR A 1 199 ? -9.754 -9.160 4.574 1.00 86.31 199 THR A C 1
ATOM 1591 O O . THR A 1 199 ? -8.996 -8.729 5.439 1.00 86.31 199 THR A O 1
ATOM 1594 N N . THR A 1 200 ? -9.294 -9.858 3.541 1.00 91.38 200 THR A N 1
ATOM 1595 C CA . THR A 1 200 ? -7.879 -10.104 3.320 1.00 91.38 200 THR A CA 1
ATOM 1596 C C . THR A 1 200 ? -7.305 -8.904 2.575 1.00 91.38 200 THR A C 1
ATOM 1598 O O . THR A 1 200 ? -7.900 -8.458 1.588 1.00 91.38 200 THR A O 1
ATOM 1601 N N . PRO A 1 201 ? -6.161 -8.352 3.009 1.00 95.38 201 PRO A N 1
ATOM 1602 C CA . PRO A 1 201 ? -5.496 -7.312 2.249 1.00 95.38 201 PRO A CA 1
ATOM 1603 C C . PRO A 1 201 ? -4.821 -7.923 1.021 1.00 95.38 201 PRO A C 1
ATOM 1605 O O . PRO A 1 201 ? -4.030 -8.860 1.129 1.00 95.38 201 PRO A O 1
ATOM 1608 N N . LEU A 1 202 ? -5.129 -7.386 -0.154 1.00 97.19 202 LEU A N 1
ATOM 1609 C CA . LEU A 1 202 ? -4.638 -7.855 -1.442 1.00 97.19 202 LEU A CA 1
ATOM 1610 C C . LEU A 1 202 ? -3.916 -6.725 -2.167 1.00 97.19 202 LEU A C 1
ATOM 1612 O O . LEU A 1 202 ? -4.490 -5.664 -2.413 1.00 97.19 202 LEU A O 1
ATOM 1616 N N . TRP A 1 203 ? -2.673 -6.972 -2.562 1.00 97.69 203 TRP A N 1
ATOM 1617 C CA . TRP A 1 203 ? -1.987 -6.167 -3.561 1.00 97.69 203 TRP A CA 1
ATOM 1618 C C . TRP A 1 203 ? -2.500 -6.542 -4.939 1.00 97.69 203 TRP A C 1
ATOM 1620 O O . TRP A 1 203 ? -2.296 -7.660 -5.385 1.00 97.69 203 TRP A O 1
ATOM 1630 N N . GLN A 1 204 ? -3.128 -5.608 -5.635 1.00 97.06 204 GLN A N 1
ATOM 1631 C CA . GLN A 1 204 ? -3.330 -5.673 -7.070 1.00 97.06 204 GLN A CA 1
ATOM 1632 C C . GLN A 1 204 ? -2.184 -4.919 -7.749 1.00 97.06 204 GLN A C 1
ATOM 1634 O O . GLN A 1 204 ? -2.058 -3.702 -7.599 1.00 97.06 204 GLN A O 1
ATOM 1639 N N . ILE A 1 205 ? -1.352 -5.649 -8.486 1.00 94.25 205 ILE A N 1
ATOM 1640 C CA . ILE A 1 205 ? -0.241 -5.096 -9.259 1.00 94.25 205 ILE A CA 1
ATOM 1641 C C . ILE A 1 205 ? -0.621 -5.177 -10.727 1.00 94.25 205 ILE A C 1
ATOM 1643 O O . ILE A 1 205 ? -0.894 -6.259 -11.245 1.00 94.25 205 ILE A O 1
ATOM 1647 N N . THR A 1 206 ? -0.667 -4.021 -11.379 1.00 91.75 206 THR A N 1
ATOM 1648 C CA . THR A 1 206 ? -1.012 -3.909 -12.795 1.00 91.75 206 THR A CA 1
ATOM 1649 C C . THR A 1 206 ? 0.203 -3.453 -13.574 1.00 91.75 206 THR A C 1
ATOM 1651 O O . THR A 1 206 ? 0.747 -2.386 -13.296 1.00 91.75 206 THR A O 1
ATOM 1654 N N . ARG A 1 207 ? 0.619 -4.260 -14.543 1.00 87.25 207 ARG A N 1
ATOM 1655 C CA . ARG A 1 207 ? 1.655 -3.903 -15.504 1.00 87.25 207 ARG A CA 1
ATOM 1656 C C . ARG A 1 207 ? 1.012 -3.174 -16.675 1.00 87.25 207 ARG A C 1
ATOM 1658 O O . ARG A 1 207 ? 0.096 -3.701 -17.306 1.00 87.25 207 ARG A O 1
ATOM 1665 N N . HIS A 1 208 ? 1.549 -2.008 -16.991 1.00 81.44 208 HIS A N 1
ATOM 1666 C CA . HIS A 1 208 ? 1.241 -1.244 -18.186 1.00 81.44 208 HIS A CA 1
ATOM 1667 C C . HIS A 1 208 ? 2.469 -1.119 -19.082 1.00 81.44 208 HIS A C 1
ATOM 1669 O O . HIS A 1 208 ? 3.609 -1.014 -18.629 1.00 81.44 208 HIS A O 1
ATOM 1675 N N . CYS A 1 209 ? 2.205 -1.081 -20.381 1.00 72.31 209 CYS A N 1
ATOM 1676 C CA . CYS A 1 209 ? 3.207 -0.755 -21.381 1.00 72.31 209 CYS A CA 1
ATOM 1677 C C . CYS A 1 209 ? 3.487 0.752 -21.372 1.00 72.31 209 CYS A C 1
ATOM 1679 O O . CYS A 1 209 ? 2.595 1.554 -21.680 1.00 72.31 209 CYS A O 1
ATOM 1681 N N . SER A 1 210 ? 4.728 1.139 -21.083 1.00 65.19 210 SER A N 1
ATOM 1682 C CA . SER A 1 210 ? 5.171 2.531 -21.192 1.00 65.19 210 SER A CA 1
ATOM 1683 C C . SER A 1 210 ? 5.083 3.054 -22.636 1.00 65.19 210 SER A C 1
ATOM 1685 O O . SER A 1 210 ? 5.112 2.309 -23.618 1.00 65.19 210 SER A O 1
ATOM 1687 N N . LEU A 1 211 ? 4.980 4.375 -22.810 1.00 57.81 211 LEU A N 1
ATOM 1688 C CA . LEU A 1 211 ? 4.955 4.991 -24.148 1.00 57.81 211 LEU A CA 1
ATOM 1689 C C . LEU A 1 211 ? 6.266 4.784 -24.926 1.00 57.81 211 LEU A C 1
ATOM 1691 O O . LEU A 1 211 ? 6.227 4.697 -26.152 1.00 57.81 211 LEU A O 1
ATOM 1695 N N . SER A 1 212 ? 7.403 4.670 -24.232 1.00 55.56 212 SER A N 1
ATOM 1696 C CA . SER A 1 212 ? 8.703 4.359 -24.838 1.00 55.56 212 SER A CA 1
ATOM 1697 C C . SER A 1 212 ? 8.738 2.935 -25.404 1.00 55.56 212 SER A C 1
ATOM 1699 O O . SER A 1 212 ? 9.178 2.743 -26.532 1.00 55.56 212 SER A O 1
ATOM 1701 N N . SER A 1 213 ? 8.174 1.950 -24.699 1.00 51.56 213 SER A N 1
ATOM 1702 C CA . SER A 1 213 ? 8.119 0.550 -25.159 1.00 51.56 213 SER A CA 1
ATOM 1703 C C . SER A 1 213 ? 7.128 0.294 -26.309 1.00 51.56 213 SER A C 1
ATOM 1705 O O . SER A 1 213 ? 7.269 -0.690 -27.040 1.00 51.56 213 SER A O 1
ATOM 1707 N N . LYS A 1 214 ? 6.165 1.199 -26.548 1.00 52.25 214 LYS A N 1
ATOM 1708 C CA . LYS A 1 214 ? 5.288 1.160 -27.739 1.00 52.25 214 LYS A CA 1
ATOM 1709 C C . LYS A 1 214 ? 6.026 1.482 -29.040 1.00 52.25 214 LYS A C 1
ATOM 1711 O O . LYS A 1 214 ? 5.631 0.980 -30.091 1.00 52.25 214 LYS A O 1
ATOM 1716 N N . GLN A 1 215 ? 7.087 2.294 -28.988 1.00 56.31 215 GLN A N 1
ATOM 1717 C CA . GLN A 1 215 ? 7.909 2.589 -30.169 1.00 56.31 215 GLN A CA 1
ATOM 1718 C C . GLN A 1 215 ? 8.736 1.369 -30.606 1.00 56.31 215 GLN A C 1
ATOM 1720 O O . GLN A 1 215 ? 8.943 1.174 -31.802 1.00 56.31 215 GLN A O 1
ATOM 1725 N N . ASP A 1 216 ? 9.080 0.486 -29.664 1.00 56.84 216 ASP A N 1
ATOM 1726 C CA . ASP A 1 216 ? 9.872 -0.725 -29.908 1.00 56.84 216 ASP A CA 1
ATOM 1727 C C . ASP A 1 216 ? 9.052 -1.930 -30.424 1.00 56.84 216 ASP A C 1
ATOM 1729 O O . ASP A 1 216 ? 9.595 -3.022 -30.574 1.00 56.84 216 ASP A O 1
ATOM 1733 N N . LYS A 1 217 ? 7.742 -1.776 -30.701 1.00 56.78 217 LYS A N 1
ATOM 1734 C CA . LYS A 1 217 ? 6.810 -2.856 -31.130 1.00 56.78 217 LYS A CA 1
ATOM 1735 C C . LYS A 1 217 ? 6.760 -4.095 -30.209 1.00 56.78 217 LYS A C 1
ATOM 1737 O O . LYS A 1 217 ? 6.143 -5.094 -30.564 1.00 56.78 217 LYS A O 1
ATOM 1742 N N . SER A 1 218 ? 7.364 -4.018 -29.023 1.00 57.22 218 SER A N 1
ATOM 1743 C CA . SER A 1 218 ? 7.457 -5.089 -28.018 1.00 57.22 218 SER A CA 1
ATOM 1744 C C . SER A 1 218 ? 6.194 -5.216 -27.150 1.00 57.22 218 SER A C 1
ATOM 1746 O O . SER A 1 218 ? 6.036 -6.190 -26.417 1.00 57.22 218 SER A O 1
ATOM 1748 N N . CYS A 1 219 ? 5.298 -4.227 -27.218 1.00 61.03 219 CYS A N 1
ATOM 1749 C CA . CYS A 1 219 ? 4.161 -4.095 -26.313 1.00 61.03 219 CYS A CA 1
ATOM 1750 C C . CYS A 1 219 ? 2.844 -3.956 -27.084 1.00 61.03 219 CYS A C 1
ATOM 1752 O O . CYS A 1 219 ? 2.622 -2.964 -27.783 1.00 61.03 219 CYS A O 1
ATOM 1754 N N . ASP A 1 220 ? 1.961 -4.939 -26.922 1.00 62.78 220 ASP A N 1
ATOM 1755 C CA . ASP A 1 220 ? 0.569 -4.910 -27.376 1.00 62.78 220 ASP A CA 1
ATOM 1756 C C . ASP A 1 220 ? -0.399 -4.925 -26.177 1.00 62.78 220 ASP A C 1
ATOM 1758 O O . ASP A 1 220 ? 0.009 -5.067 -25.027 1.00 62.78 220 ASP A O 1
ATOM 1762 N N . SER A 1 221 ? -1.704 -4.773 -26.410 1.00 60.12 221 SER A N 1
ATOM 1763 C CA . SER A 1 221 ? -2.701 -4.802 -25.326 1.00 60.12 221 SER A CA 1
ATOM 1764 C C . SER A 1 221 ? -2.781 -6.147 -24.594 1.00 60.12 221 SER A C 1
ATOM 1766 O O . SER A 1 221 ? -3.320 -6.200 -23.496 1.00 60.12 221 SER A O 1
ATOM 1768 N N . SER A 1 222 ? -2.254 -7.227 -25.182 1.00 64.31 222 SER A N 1
ATOM 1769 C CA . SER A 1 222 ? -2.164 -8.542 -24.530 1.00 64.31 222 SER A CA 1
ATOM 1770 C C . SER A 1 222 ? -1.018 -8.626 -23.515 1.00 64.31 222 SER A C 1
ATOM 1772 O O . SER A 1 222 ? -0.956 -9.552 -22.709 1.00 64.31 222 SER A O 1
ATOM 1774 N N . SER A 1 223 ? -0.128 -7.633 -23.532 1.00 70.00 223 SER A N 1
ATOM 1775 C CA . SER A 1 223 ? 1.008 -7.506 -22.626 1.00 70.00 223 SER A CA 1
ATOM 1776 C C . SER A 1 223 ? 0.618 -6.865 -21.285 1.00 70.00 223 SER A C 1
ATOM 1778 O O . SER A 1 223 ? 1.342 -7.020 -20.299 1.00 70.00 223 SER A O 1
ATOM 1780 N N . GLU A 1 224 ? -0.517 -6.168 -21.206 1.00 82.38 224 GLU A N 1
ATOM 1781 C CA . GLU A 1 224 ? -1.026 -5.645 -19.937 1.00 82.38 224 GLU A CA 1
ATOM 1782 C C . GLU A 1 224 ? -1.630 -6.774 -19.100 1.00 82.38 224 GLU A C 1
ATOM 1784 O O . GLU A 1 224 ? -2.406 -7.597 -19.586 1.00 82.38 224 GLU A O 1
ATOM 1789 N N . TRP A 1 225 ? -1.288 -6.812 -17.816 1.00 87.56 225 TRP A N 1
ATOM 1790 C CA . TRP A 1 225 ? -1.857 -7.779 -16.883 1.00 87.56 225 TRP A CA 1
ATOM 1791 C C . TRP A 1 225 ? -2.070 -7.152 -15.516 1.00 87.56 225 TRP A C 1
ATOM 1793 O O . TRP A 1 225 ? -1.427 -6.168 -15.153 1.00 87.56 225 TRP A O 1
ATOM 1803 N N . SER A 1 226 ? -2.975 -7.746 -14.742 1.00 92.25 226 SER A N 1
ATOM 1804 C CA . SER A 1 226 ? -3.250 -7.362 -13.362 1.00 92.25 226 SER A CA 1
ATOM 1805 C C . SER A 1 226 ? -3.322 -8.618 -12.506 1.00 92.25 226 SER A C 1
ATOM 1807 O O . SER A 1 226 ? -4.101 -9.520 -12.806 1.00 92.25 226 SER A O 1
ATOM 1809 N N . ILE A 1 227 ? -2.489 -8.694 -11.472 1.00 93.69 227 ILE A N 1
ATOM 1810 C CA . ILE A 1 227 ? -2.352 -9.877 -10.615 1.00 93.69 227 ILE A CA 1
ATOM 1811 C C . ILE A 1 227 ? -2.604 -9.474 -9.176 1.00 93.69 227 ILE A C 1
ATOM 1813 O O . ILE A 1 227 ? -2.197 -8.389 -8.749 1.00 93.69 227 ILE A O 1
ATOM 1817 N N . LYS A 1 228 ? -3.257 -10.362 -8.426 1.00 96.50 228 LYS A N 1
ATOM 1818 C CA . LYS A 1 228 ? -3.478 -10.185 -6.998 1.00 96.50 228 LYS A CA 1
ATOM 1819 C C . LYS A 1 228 ? -2.471 -11.004 -6.195 1.00 96.50 228 LYS A C 1
ATOM 1821 O O . LYS A 1 228 ? -2.201 -12.160 -6.499 1.00 96.50 228 LYS A O 1
ATOM 1826 N N . VAL A 1 229 ? -1.929 -10.393 -5.151 1.00 96.56 229 VAL A N 1
ATOM 1827 C CA . VAL A 1 229 ? -1.013 -11.010 -4.193 1.00 96.56 229 VAL A CA 1
ATOM 1828 C C . VAL A 1 229 ? -1.569 -10.770 -2.800 1.00 96.56 229 VAL A C 1
ATOM 1830 O O . VAL A 1 229 ? -1.892 -9.640 -2.438 1.00 96.56 229 VAL A O 1
ATOM 1833 N N . ASN A 1 230 ? -1.687 -11.815 -1.996 1.00 96.75 230 ASN A N 1
ATOM 1834 C CA . ASN A 1 230 ? -2.100 -11.688 -0.609 1.00 96.75 230 ASN A CA 1
ATOM 1835 C C . ASN A 1 230 ? -1.022 -10.932 0.190 1.00 96.75 230 ASN A C 1
ATOM 1837 O O . ASN A 1 230 ? 0.118 -11.379 0.305 1.00 96.75 230 ASN A O 1
ATOM 1841 N N . ALA A 1 231 ? -1.378 -9.779 0.758 1.00 96.88 231 ALA A N 1
ATOM 1842 C CA . ALA A 1 231 ? -0.441 -8.893 1.447 1.00 96.88 231 ALA A CA 1
ATOM 1843 C C . ALA A 1 231 ? -0.053 -9.378 2.857 1.00 96.88 231 ALA A C 1
ATOM 1845 O O . ALA A 1 231 ? 0.787 -8.767 3.518 1.00 96.88 231 ALA A O 1
ATOM 1846 N N . THR A 1 232 ? -0.640 -10.475 3.332 1.00 95.50 232 THR A N 1
ATOM 1847 C CA . THR A 1 232 ? -0.287 -11.115 4.603 1.00 95.50 232 THR A CA 1
ATOM 1848 C C . THR A 1 232 ? 0.756 -12.216 4.422 1.00 95.50 232 THR A C 1
ATOM 1850 O O . THR A 1 232 ? 1.573 -12.411 5.321 1.00 95.50 232 THR A O 1
ATOM 1853 N N . ASN A 1 233 ? 0.753 -12.941 3.298 1.00 95.06 233 ASN A N 1
ATOM 1854 C CA . ASN A 1 233 ? 1.618 -14.117 3.109 1.00 95.06 233 ASN A CA 1
ATOM 1855 C C . ASN A 1 233 ? 2.353 -14.197 1.755 1.00 95.06 233 ASN A C 1
ATOM 1857 O O . ASN A 1 233 ? 3.179 -15.087 1.583 1.00 95.06 233 ASN A O 1
ATOM 1861 N N . GLY A 1 234 ? 2.083 -13.298 0.806 1.00 94.12 234 GLY A N 1
ATOM 1862 C CA . GLY A 1 234 ? 2.754 -13.243 -0.499 1.00 94.12 234 GLY A CA 1
ATOM 1863 C C . GLY A 1 234 ? 2.205 -14.221 -1.542 1.00 94.12 234 GLY A C 1
ATOM 1864 O O . GLY A 1 234 ? 2.767 -14.340 -2.628 1.00 94.12 234 GLY A O 1
ATOM 1865 N N . GLN A 1 235 ? 1.113 -14.930 -1.244 1.00 95.19 235 GLN A N 1
ATOM 1866 C CA . GLN A 1 235 ? 0.516 -15.888 -2.171 1.00 95.19 235 GLN A CA 1
ATOM 1867 C C . GLN A 1 235 ? -0.131 -15.180 -3.371 1.00 95.19 235 GLN A C 1
ATOM 1869 O O . GLN A 1 235 ? -0.923 -14.256 -3.195 1.00 95.19 235 GLN A O 1
ATOM 1874 N N . LEU A 1 236 ? 0.168 -15.654 -4.583 1.00 93.44 236 LEU A N 1
ATOM 1875 C CA . LEU A 1 236 ? -0.495 -15.220 -5.817 1.00 93.44 236 LEU A CA 1
ATOM 1876 C C . LEU A 1 236 ? -1.916 -15.793 -5.901 1.00 93.44 236 LEU A C 1
ATOM 1878 O O . LEU A 1 236 ? -2.111 -16.981 -5.623 1.00 93.44 236 LEU A O 1
ATOM 1882 N N . LEU A 1 237 ? -2.874 -14.960 -6.311 1.00 90.56 237 LEU A N 1
ATOM 1883 C CA . LEU A 1 237 ? -4.295 -15.286 -6.465 1.00 90.56 237 LEU A CA 1
ATOM 1884 C C . LEU A 1 237 ? -4.769 -15.067 -7.903 1.00 90.56 237 LEU A C 1
ATOM 1886 O O . LEU A 1 237 ? -4.374 -14.039 -8.506 1.00 90.56 237 LEU A O 1
#